Protein 2FZF (pdb70)

Organism: Pyrococcus furiosus (strain ATCC 43587 / DSM 3638 / JCM 8422 / Vc1) (NCBI:txid186497)

Radius of gyration: 20.79 Å; Cα contacts (8 Å, |Δi|>4): 392; chains: 2; bounding box: 42×54×59 Å

InterPro domains:
  IPR003251 Rubrerythrin, diiron-binding domain [PF02915] (22-157)
  IPR009078 Ferritin-like superfamily [SSF47240] (12-165)
  IPR012347 Ferritin-like [G3DSA:1.20.1260.10] (12-161)

CATH classification: 1.20.1260.10

Secondary structure (DSSP, 8-state):
-B-GGGGTTS-HHHHHHHHHHHHHHHHHHHHHHHHS---TTHHHHHHHHHHHTHHHHHHHHHHHHHHSTTPPP---S--BS--PPP--S---SHHHHHHHHHHHHHHHHHHHHHHHHHHHTS-SHHHHHHHHHHHHHHHHHHHHHHHHHHHHHHHS--/-B-GGGGGGS-HHHHHHHHHHHHHHHHHHHHHHHHS---TTHHHHHHHHHHHHHHHHHHHHHHHHHHSTT------S--BS-------S---SHHHHHHHHHHHHHHHHHHHHHHHHHHHT--SHHHHHHHHHHHHHHHHHHHHHHHHHHHHHTT---

Nearest PDB structures (foldseek):
  2fzf-assembly1_B  TM=1.006E+00  e=1.019E-22  Pyrococc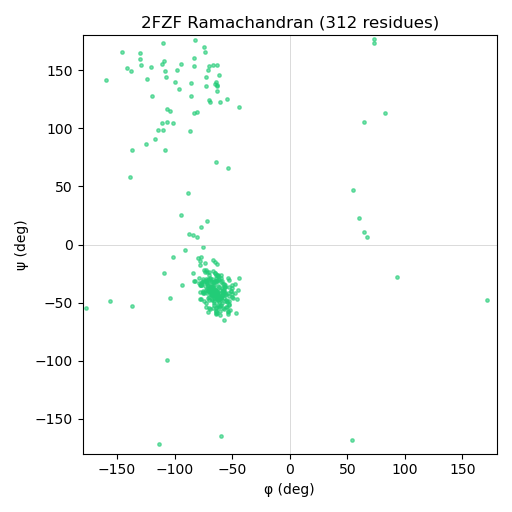us furiosus
  2gs4-assembly1_A  TM=7.441E-01  e=1.951E-02  Escherichia coli
  2oh3-assembly1_A-2  TM=6.074E-01  e=8.659E-03  Paramagnetospirillum magnetotacticum MS-1
  1z4a-assembly1_A  TM=7.121E-01  e=7.682E-02  Thermotoga maritima MSB8
  6txm-assembly1_E  TM=7.057E-01  e=2.231E-01  Thermotoga maritima MSB8

B-factor: mean 53.72, std 14.75, range [19.4, 106.27]

Structure (mmCIF, N/CA/C/O backbone):
data_2FZF
#
_entry.id   2FZF
#
_cell.length_a   65.865
_cell.length_b   71.768
_cell.length_c   82.196
_cell.angle_alpha   90.00
_cell.angle_beta   90.00
_cell.angle_gamma   90.00
#
_symmetry.space_group_name_H-M   'P 21 21 21'
#
loop_
_entity.id
_entity.type
_entity.pdbx_description
1 polymer 'hypothetical protein'
2 water water
#
loop_
_atom_site.group_PDB
_atom_site.id
_atom_site.type_symbol
_atom_site.label_atom_id
_atom_site.label_alt_id
_atom_site.label_comp_id
_atom_site.label_asym_id
_atom_site.label_entity_id
_atom_site.label_seq_id
_atom_site.pdbx_PDB_ins_code
_atom_site.Cartn_x
_atom_site.Cartn_y
_atom_site.Cartn_z
_atom_site.occupancy
_atom_site.B_iso_or_equiv
_atom_site.auth_seq_id
_atom_site.auth_comp_id
_atom_site.auth_asym_id
_atom_site.auth_atom_id
_atom_site.pdbx_PDB_model_num
ATOM 1 N N . GLY A 1 10 ? 22.260 62.024 -5.389 1.00 51.28 10 GLY A N 1
ATOM 2 C CA . GLY A 1 10 ? 22.232 62.713 -4.073 1.00 53.42 10 GLY A CA 1
ATOM 3 C C . GLY A 1 10 ? 23.621 63.096 -3.605 1.00 54.49 10 GLY A C 1
ATOM 4 O O . GLY A 1 10 ? 24.366 63.743 -4.333 1.00 56.65 10 GLY A O 1
ATOM 5 N N . LEU A 1 11 ? 23.979 62.701 -2.389 1.00 55.39 11 LEU A N 1
ATOM 6 C CA . LEU A 1 11 ? 25.299 63.018 -1.849 1.00 55.86 11 LEU A CA 1
ATOM 7 C C . LEU A 1 11 ? 26.274 61.841 -1.972 1.00 56.60 11 LEU A C 1
ATOM 8 O O . LEU A 1 11 ? 25.903 60.690 -1.783 1.00 56.18 11 LEU A O 1
ATOM 13 N N . PRO A 1 12 ? 27.538 62.118 -2.320 1.00 58.02 12 PRO A N 1
ATOM 14 C CA . PRO A 1 12 ? 28.541 61.060 -2.459 1.00 57.22 12 PRO A CA 1
ATOM 15 C C . PRO A 1 12 ? 28.777 60.312 -1.156 1.00 57.36 12 PRO A C 1
ATOM 16 O O . PRO A 1 12 ? 28.724 60.897 -0.077 1.00 58.17 12 PRO A O 1
ATOM 20 N N . ILE A 1 13 ? 29.049 59.017 -1.279 1.00 57.45 13 ILE A N 1
ATOM 21 C CA . ILE A 1 13 ? 29.305 58.128 -0.145 1.00 55.39 13 ILE A CA 1
ATOM 22 C C . ILE A 1 13 ? 30.313 58.770 0.816 1.00 55.21 13 ILE A C 1
ATOM 23 O O . ILE A 1 13 ? 30.244 58.603 2.042 1.00 53.02 13 ILE A O 1
ATOM 28 N N . GLU A 1 14 ? 31.246 59.515 0.229 1.00 57.23 14 GLU A N 1
ATOM 29 C CA . GLU A 1 14 ? 32.307 60.196 0.961 1.00 57.02 14 GLU A CA 1
ATOM 30 C C . GLU A 1 14 ? 31.760 61.075 2.072 1.00 56.42 14 GLU A C 1
ATOM 31 O O . GLU A 1 14 ? 32.298 61.104 3.179 1.00 56.69 14 GLU A O 1
ATOM 37 N N . LYS A 1 15 ? 30.682 61.791 1.787 1.00 56.27 15 LYS A N 1
ATOM 38 C CA . LYS A 1 15 ? 30.122 62.665 2.800 1.00 55.85 15 LYS A CA 1
ATOM 39 C C . LYS A 1 15 ? 29.105 61.992 3.704 1.00 54.61 15 LYS A C 1
ATOM 40 O O . LYS A 1 15 ? 28.055 62.555 3.995 1.00 53.64 15 LYS A O 1
ATOM 46 N N . MET A 1 16 ? 29.426 60.780 4.147 1.00 54.91 16 MET A N 1
ATOM 47 C CA . MET A 1 16 ? 28.552 60.052 5.051 1.00 53.72 16 MET A CA 1
ATOM 48 C C . MET A 1 16 ? 28.892 60.549 6.450 1.00 55.41 16 MET A C 1
ATOM 49 O O . MET A 1 16 ? 28.065 60.493 7.361 1.00 56.43 16 MET A O 1
ATOM 54 N N . ALA A 1 17 ? 30.110 61.055 6.619 1.00 55.72 17 ALA A N 1
ATOM 55 C CA . ALA A 1 17 ? 30.531 61.536 7.928 1.00 56.10 17 ALA A CA 1
ATOM 56 C C . ALA A 1 17 ? 29.763 62.767 8.394 1.00 56.26 17 ALA A C 1
ATOM 57 O O . ALA A 1 17 ? 29.828 63.132 9.568 1.00 58.71 17 ALA A O 1
ATOM 59 N N . ASP A 1 18 ? 29.030 63.401 7.486 1.00 55.20 18 ASP A N 1
ATOM 60 C CA . ASP A 1 18 ? 28.248 64.582 7.843 1.00 53.80 18 ASP A CA 1
ATOM 61 C C . ASP A 1 18 ? 26.994 64.233 8.625 1.00 53.79 18 ASP A C 1
ATOM 62 O O . ASP A 1 18 ? 26.251 65.132 9.024 1.00 54.62 18 ASP A O 1
ATOM 67 N N . PHE A 1 19 ? 26.755 62.935 8.835 1.00 53.48 19 PHE A N 1
ATOM 68 C CA . PHE A 1 19 ? 25.561 62.470 9.554 1.00 51.20 19 PHE A CA 1
ATOM 69 C C . PHE A 1 19 ? 25.864 61.476 10.662 1.00 51.41 19 PHE A C 1
ATOM 70 O O . PHE A 1 19 ? 26.918 60.844 10.677 1.00 49.49 19 PHE A O 1
ATOM 78 N N . SER A 1 20 ? 24.915 61.347 11.587 1.00 53.28 20 SER A N 1
ATOM 79 C CA . SER A 1 20 ? 25.029 60.438 12.724 1.00 55.03 20 SER A CA 1
ATOM 80 C C . SER A 1 20 ? 24.647 59.013 12.352 1.00 56.27 20 SER A C 1
ATOM 81 O O . SER A 1 20 ? 24.209 58.743 11.236 1.00 57.25 20 SER A O 1
ATOM 84 N N . LEU A 1 21 ? 24.801 58.096 13.296 1.00 57.27 21 LEU A N 1
ATOM 85 C CA . LEU A 1 21 ? 24.471 56.714 13.018 1.00 57.99 21 LEU A CA 1
ATOM 86 C C . LEU A 1 21 ? 22.967 56.555 12.830 1.00 58.77 21 LEU A C 1
ATOM 87 O O . LEU A 1 21 ? 22.520 55.816 11.946 1.00 58.77 21 LEU A O 1
ATOM 92 N N . GLU A 1 22 ? 22.189 57.269 13.640 1.00 57.99 22 GLU A N 1
ATOM 93 C CA . GLU A 1 22 ? 20.734 57.201 13.546 1.00 57.68 22 GLU A CA 1
ATOM 94 C C . GLU A 1 22 ? 20.230 57.870 12.265 1.00 55.98 22 GLU A C 1
ATOM 95 O O . GLU A 1 22 ? 19.299 57.383 11.619 1.00 57.49 22 GLU A O 1
ATOM 101 N N . GLU A 1 23 ? 20.857 58.981 11.896 1.00 53.27 23 GLU A N 1
ATOM 102 C CA . GLU A 1 23 ? 20.478 59.706 10.690 1.00 49.85 23 GLU A CA 1
ATOM 103 C C . GLU A 1 23 ? 20.746 58.823 9.492 1.00 48.16 23 GLU A C 1
ATOM 104 O O . GLU A 1 23 ? 19.936 58.732 8.564 1.00 48.43 23 GLU A O 1
ATOM 110 N N . LEU A 1 24 ? 21.901 58.175 9.521 1.00 45.59 24 LEU A N 1
ATOM 111 C CA . LEU A 1 24 ? 22.274 57.281 8.451 1.00 43.59 24 LEU A CA 1
ATOM 112 C C . LEU A 1 24 ? 21.271 56.131 8.424 1.00 42.64 24 LEU A C 1
ATOM 113 O O . LEU A 1 24 ? 20.662 55.863 7.390 1.00 43.06 24 LEU A O 1
ATOM 118 N N . LEU A 1 25 ? 21.070 55.462 9.554 1.00 41.08 25 LEU A N 1
ATOM 119 C CA . LEU A 1 25 ? 20.106 54.373 9.561 1.00 40.45 25 LEU A CA 1
ATOM 120 C C . LEU A 1 25 ? 18.762 54.846 9.011 1.00 40.97 25 LEU A C 1
ATOM 121 O O . LEU A 1 25 ? 18.082 54.092 8.321 1.00 44.02 25 LEU A O 1
ATOM 126 N N . GLY A 1 26 ? 18.378 56.087 9.295 1.00 39.09 26 GLY A N 1
ATOM 127 C CA . GLY A 1 26 ? 17.122 56.580 8.761 1.00 39.23 26 GLY A CA 1
ATOM 128 C C . GLY A 1 26 ? 17.185 56.637 7.235 1.00 39.78 26 GLY A C 1
ATOM 129 O O . GLY A 1 26 ? 16.224 56.315 6.536 1.00 38.60 26 GLY A O 1
ATOM 130 N N . MET A 1 27 ? 18.337 57.065 6.727 1.00 41.13 27 MET A N 1
ATOM 131 C CA . MET A 1 27 ? 18.586 57.160 5.296 1.00 39.24 27 MET A CA 1
ATOM 132 C C . MET A 1 27 ? 18.440 55.783 4.673 1.00 36.21 27 MET A C 1
ATOM 133 O O . MET A 1 27 ? 17.772 55.627 3.648 1.00 34.41 27 MET A O 1
ATOM 138 N N . ALA A 1 28 ? 19.076 54.797 5.308 1.00 34.33 28 ALA A N 1
ATOM 139 C CA . ALA A 1 28 ? 19.045 53.398 4.862 1.00 34.49 28 ALA A CA 1
ATOM 140 C C . ALA A 1 28 ? 17.610 52.917 4.717 1.00 33.86 28 ALA A C 1
ATOM 141 O O . ALA A 1 28 ? 17.216 52.422 3.668 1.00 32.56 28 ALA A O 1
ATOM 143 N N . ILE A 1 29 ? 16.838 53.076 5.786 1.00 34.16 29 ILE A N 1
ATOM 144 C CA . ILE A 1 29 ? 15.444 52.685 5.778 1.00 35.15 29 ILE A CA 1
ATOM 145 C C . ILE A 1 29 ? 14.738 53.371 4.610 1.00 37.09 29 ILE A C 1
ATOM 146 O O . ILE A 1 29 ? 14.029 52.727 3.833 1.00 39.57 29 ILE A O 1
ATOM 151 N N . LYS A 1 30 ? 14.948 54.678 4.489 1.00 35.84 30 LYS A N 1
ATOM 152 C CA . LYS A 1 30 ? 14.329 55.463 3.440 1.00 36.11 30 LYS A CA 1
ATOM 153 C C . LYS A 1 30 ? 14.694 54.914 2.082 1.00 37.01 30 LYS A C 1
ATOM 154 O O . LYS A 1 30 ? 13.849 54.807 1.196 1.00 36.58 30 LYS A O 1
ATOM 160 N N . ALA A 1 31 ? 15.962 54.562 1.907 1.00 39.33 31 ALA A N 1
ATOM 161 C CA . ALA A 1 31 ? 16.421 54.041 0.614 1.00 38.61 31 ALA A CA 1
ATOM 162 C C . ALA A 1 31 ? 15.756 52.716 0.289 1.00 38.33 31 ALA A C 1
ATOM 163 O O . ALA A 1 31 ? 15.316 52.484 -0.841 1.00 40.02 31 ALA A O 1
ATOM 165 N N . GLU A 1 32 ? 15.686 51.851 1.289 1.00 36.33 32 GLU A N 1
ATOM 166 C CA . GLU A 1 32 ? 15.088 50.554 1.100 1.00 35.23 32 GLU A CA 1
ATOM 167 C C . GLU A 1 32 ? 13.589 50.654 0.843 1.00 32.47 32 GLU A C 1
ATOM 168 O O . GLU A 1 32 ? 13.003 49.821 0.158 1.00 32.00 32 GLU A O 1
ATOM 174 N N . ILE A 1 33 ? 12.960 51.680 1.385 1.00 29.11 33 ILE A N 1
ATOM 175 C CA . ILE A 1 33 ? 11.541 51.824 1.182 1.00 27.27 33 ILE A CA 1
ATOM 176 C C . ILE A 1 33 ? 11.247 52.202 -0.258 1.00 29.58 33 ILE A C 1
ATOM 177 O O . ILE A 1 33 ? 10.386 51.608 -0.914 1.00 29.50 33 ILE A O 1
ATOM 182 N N . GLY A 1 34 ? 11.986 53.186 -0.747 1.00 30.75 34 GLY A N 1
ATOM 183 C CA . GLY A 1 34 ? 11.796 53.656 -2.104 1.00 33.15 34 GLY A CA 1
ATOM 184 C C . GLY A 1 34 ? 12.235 52.648 -3.138 1.00 34.16 34 GLY A C 1
ATOM 185 O O . GLY A 1 34 ? 11.709 52.623 -4.252 1.00 35.26 34 GLY A O 1
ATOM 186 N N . ALA A 1 35 ? 13.208 51.825 -2.765 1.00 34.98 35 ALA A N 1
ATOM 187 C CA . ALA A 1 35 ? 13.727 50.785 -3.640 1.00 35.48 35 ALA A CA 1
ATOM 188 C C . ALA A 1 35 ? 12.619 49.779 -3.909 1.00 36.77 35 ALA A C 1
ATOM 189 O O . ALA A 1 35 ? 12.231 49.554 -5.053 1.00 38.92 35 ALA A O 1
ATOM 191 N N . ARG A 1 36 ? 12.109 49.190 -2.834 1.00 39.05 36 ARG A N 1
ATOM 192 C CA . ARG A 1 36 ? 11.047 48.204 -2.904 1.00 40.84 36 ARG A CA 1
ATOM 193 C C . ARG A 1 36 ? 9.933 48.635 -3.818 1.00 40.83 36 ARG A C 1
ATOM 194 O O . ARG A 1 36 ? 9.457 47.860 -4.642 1.00 42.26 36 ARG A O 1
ATOM 202 N N . GLU A 1 37 ? 9.504 49.877 -3.670 1.00 42.42 37 GLU A N 1
ATOM 203 C CA . GLU A 1 37 ? 8.404 50.356 -4.482 1.00 45.27 37 GLU A CA 1
ATOM 204 C C . GLU A 1 37 ? 8.851 50.706 -5.887 1.00 45.26 37 GLU A C 1
ATOM 205 O O . GLU A 1 37 ? 8.029 50.851 -6.796 1.00 45.33 37 GLU A O 1
ATOM 211 N N . PHE A 1 38 ? 10.163 50.814 -6.063 1.00 44.29 38 PHE A N 1
ATOM 212 C CA . PHE A 1 38 ? 10.729 51.114 -7.367 1.00 42.94 38 PHE A CA 1
ATOM 213 C C . PHE A 1 38 ? 10.700 49.850 -8.210 1.00 43.83 38 PHE A C 1
ATOM 214 O O . PHE A 1 38 ? 10.285 49.867 -9.372 1.00 45.63 38 PHE A O 1
ATOM 222 N N . TYR A 1 39 ? 11.142 48.748 -7.625 1.00 43.43 39 TYR A N 1
ATOM 223 C CA . TYR A 1 39 ? 11.147 47.488 -8.346 1.00 44.83 39 TYR A CA 1
ATOM 224 C C . TYR A 1 39 ? 9.726 46.998 -8.591 1.00 45.52 39 TYR A C 1
ATOM 225 O O . TYR A 1 39 ? 9.419 46.439 -9.649 1.00 45.09 39 TYR A O 1
ATOM 234 N N . LYS A 1 40 ? 8.853 47.222 -7.616 1.00 47.43 40 LYS A N 1
ATOM 235 C CA . LYS A 1 40 ? 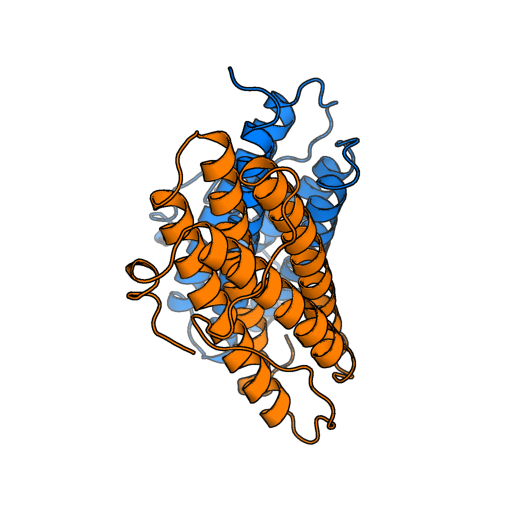7.462 46.804 -7.757 1.00 48.42 40 LYS A CA 1
ATOM 236 C C . LYS A 1 40 ? 6.832 47.398 -9.007 1.00 47.04 40 LYS A C 1
ATOM 237 O O . LYS A 1 40 ? 6.034 46.742 -9.664 1.00 47.25 40 LYS A O 1
ATOM 243 N N . SER A 1 41 ? 7.198 48.635 -9.331 1.00 45.88 41 SER A N 1
ATOM 244 C CA . SER A 1 41 ? 6.649 49.315 -10.498 1.00 45.60 41 SER A CA 1
ATOM 245 C C . SER A 1 41 ? 7.382 48.931 -11.755 1.00 46.24 41 SER A C 1
ATOM 246 O O . SER A 1 41 ? 6.815 48.934 -12.847 1.00 47.35 41 SER A O 1
ATOM 249 N N . LEU A 1 42 ? 8.663 48.640 -11.597 1.00 46.10 42 LEU A N 1
ATOM 250 C CA . LEU A 1 42 ? 9.488 48.254 -12.720 1.00 43.96 42 LEU A CA 1
ATOM 251 C C . LEU A 1 42 ? 8.928 46.943 -13.250 1.00 43.45 42 LEU A C 1
ATOM 252 O O . LEU A 1 42 ? 8.556 46.849 -14.412 1.00 40.59 42 LEU A O 1
ATOM 257 N N . ALA A 1 43 ? 8.853 45.932 -12.389 1.00 45.22 43 ALA A N 1
ATOM 258 C CA . ALA A 1 43 ? 8.348 44.636 -12.827 1.00 48.49 43 ALA A CA 1
ATOM 259 C C . ALA A 1 43 ? 6.971 44.808 -13.440 1.00 50.24 43 ALA A C 1
ATOM 260 O O . ALA A 1 43 ? 6.697 44.295 -14.520 1.00 48.95 43 ALA A O 1
ATOM 262 N N . GLU A 1 44 ? 6.123 45.542 -12.726 1.00 53.70 44 GLU A N 1
ATOM 263 C CA . GLU A 1 44 ? 4.756 45.829 -13.132 1.00 57.84 44 GLU A CA 1
ATOM 264 C C . GLU A 1 44 ? 4.685 46.223 -14.602 1.00 58.82 44 GLU A C 1
ATOM 265 O O . GLU A 1 44 ? 3.762 45.858 -15.333 1.00 59.20 44 GLU A O 1
ATOM 271 N N . LYS A 1 45 ? 5.677 46.984 -15.026 1.00 61.17 45 LYS A N 1
ATOM 272 C CA . LYS A 1 45 ? 5.743 47.464 -16.389 1.00 64.03 45 LYS A CA 1
ATOM 273 C C . LYS A 1 45 ? 6.958 46.835 -17.047 1.00 65.94 45 LYS A C 1
ATOM 274 O O . LYS A 1 45 ? 8.074 47.296 -16.844 1.00 67.95 45 LYS A O 1
ATOM 280 N N . ILE A 1 46 ? 6.764 45.769 -17.812 1.00 67.51 46 ILE A N 1
ATOM 281 C CA . ILE A 1 46 ? 7.902 45.132 -18.465 1.00 69.66 46 ILE A CA 1
ATOM 282 C C . ILE A 1 46 ? 7.476 44.343 -19.695 1.00 71.68 46 ILE A C 1
ATOM 283 O O . ILE A 1 46 ? 8.072 44.483 -20.767 1.00 73.91 46 ILE A O 1
ATOM 288 N N . LYS A 1 47 ? 6.446 43.519 -19.555 1.00 71.73 47 LYS A N 1
ATOM 289 C CA . LYS A 1 47 ? 5.967 42.734 -20.687 1.00 71.46 47 LYS A CA 1
ATOM 290 C C . LYS A 1 47 ? 7.061 41.813 -21.210 1.00 70.24 47 LYS A C 1
ATOM 291 O O . LYS A 1 47 ? 7.032 41.402 -22.367 1.00 71.35 47 LYS A O 1
ATOM 297 N N . ILE A 1 48 ? 8.028 41.497 -20.354 1.00 69.32 48 ILE A N 1
ATOM 298 C CA . ILE A 1 48 ? 9.121 40.618 -20.734 1.00 68.04 48 ILE A CA 1
ATOM 299 C C . ILE A 1 48 ? 9.199 39.459 -19.758 1.00 69.29 48 ILE A C 1
ATOM 300 O O . ILE A 1 48 ? 9.927 39.510 -18.769 1.00 68.42 48 ILE A O 1
ATOM 305 N N . GLU A 1 49 ? 8.422 38.420 -20.048 1.00 70.86 49 GLU A N 1
ATOM 306 C CA . GLU A 1 49 ? 8.362 37.219 -19.224 1.00 71.86 49 GLU A CA 1
ATOM 307 C C . GLU A 1 49 ? 9.748 36.620 -18.981 1.00 70.14 49 GLU A C 1
ATOM 308 O O . GLU A 1 49 ? 10.046 35.513 -19.437 1.00 72.65 49 GLU A O 1
ATOM 314 N N . ALA A 1 50 ? 10.590 37.351 -18.259 1.00 65.37 50 ALA A N 1
ATOM 315 C CA . ALA A 1 50 ? 11.937 36.886 -17.958 1.00 61.92 50 ALA A CA 1
ATOM 316 C C . ALA A 1 50 ? 12.615 37.900 -17.058 1.00 59.76 50 ALA A C 1
ATOM 317 O O . ALA A 1 50 ? 13.099 37.574 -15.975 1.00 59.34 50 ALA A O 1
ATOM 319 N N . LEU A 1 51 ? 12.638 39.139 -17.526 1.00 56.67 51 LEU A N 1
ATOM 320 C CA . LEU A 1 51 ? 13.241 40.217 -16.787 1.00 52.97 51 LEU A CA 1
ATOM 321 C C . LEU A 1 51 ? 12.317 40.609 -15.640 1.00 51.87 51 LEU A C 1
ATOM 322 O O . LEU A 1 51 ? 12.776 40.884 -14.531 1.00 50.76 51 LEU A O 1
ATOM 327 N N . LYS A 1 52 ? 11.013 40.620 -15.916 1.00 51.93 52 LYS A N 1
ATOM 328 C CA . LYS A 1 52 ? 9.997 40.939 -14.911 1.00 51.99 52 LYS A CA 1
ATOM 329 C C . LYS A 1 52 ? 10.141 39.917 -13.801 1.00 52.05 52 LYS A C 1
ATOM 330 O O . LYS A 1 52 ? 9.829 40.192 -12.643 1.00 51.27 52 LYS A O 1
ATOM 336 N N . GLU A 1 53 ? 10.607 38.727 -14.181 1.00 53.58 53 GLU A N 1
ATOM 337 C CA . GLU A 1 53 ? 10.828 37.614 -13.254 1.00 55.01 53 GLU A CA 1
ATOM 338 C C . GLU A 1 53 ? 12.004 37.987 -12.350 1.00 54.00 53 GLU A C 1
ATOM 339 O O . GLU A 1 53 ? 11.883 37.969 -11.123 1.00 53.88 53 GLU A O 1
ATOM 345 N N . LYS A 1 54 ? 13.141 38.313 -12.971 1.00 51.83 54 LYS A N 1
ATOM 346 C CA . LYS A 1 54 ? 14.338 38.716 -12.243 1.00 48.68 54 LYS A CA 1
ATOM 347 C C . LYS A 1 54 ? 13.993 39.932 -11.406 1.00 45.49 54 LYS A C 1
ATOM 348 O O . LYS A 1 54 ? 14.255 39.961 -10.212 1.00 45.69 54 LYS A O 1
ATOM 354 N N . ILE A 1 55 ? 13.385 40.941 -12.012 1.00 41.89 55 ILE A N 1
ATOM 355 C CA . ILE A 1 55 ? 13.068 42.119 -11.227 1.00 40.24 55 ILE A CA 1
ATOM 356 C C . ILE A 1 55 ? 12.110 41.851 -10.082 1.00 41.82 55 ILE A C 1
ATOM 357 O O . ILE A 1 55 ? 12.126 42.568 -9.091 1.00 41.43 55 ILE A O 1
ATOM 362 N N . ASN A 1 56 ? 11.285 40.817 -10.213 1.00 45.68 56 ASN A N 1
ATOM 363 C CA . ASN A 1 56 ? 10.338 40.466 -9.163 1.00 49.78 56 ASN A CA 1
ATOM 364 C C . ASN A 1 56 ? 11.004 39.716 -8.000 1.00 52.22 56 ASN A C 1
ATOM 365 O O . ASN A 1 56 ? 10.695 39.969 -6.834 1.00 50.31 56 ASN A O 1
ATOM 370 N N . TRP A 1 57 ? 11.918 38.800 -8.310 1.00 56.62 57 TRP A N 1
ATOM 371 C CA . TRP A 1 57 ? 12.607 38.049 -7.266 1.00 61.67 57 TRP A CA 1
ATOM 372 C C . TRP A 1 57 ? 13.480 39.001 -6.470 1.00 62.16 57 TRP A C 1
ATOM 373 O O . TRP A 1 57 ? 13.645 38.868 -5.257 1.00 63.47 57 TRP A O 1
ATOM 384 N N . LEU A 1 58 ? 14.042 39.968 -7.178 1.00 62.07 58 LEU A N 1
ATOM 385 C CA . LEU A 1 58 ? 14.910 40.959 -6.581 1.00 62.03 58 LEU A CA 1
ATOM 386 C C . LEU A 1 58 ? 14.102 41.864 -5.651 1.00 62.67 58 LEU A C 1
ATOM 387 O O . LEU A 1 58 ? 14.584 42.267 -4.595 1.00 63.67 58 LEU A O 1
ATOM 392 N N . ALA A 1 59 ? 12.870 42.175 -6.035 1.00 63.96 59 ALA A N 1
ATOM 393 C CA . ALA A 1 59 ? 12.013 43.030 -5.211 1.00 65.80 59 ALA A CA 1
ATOM 394 C C . ALA A 1 59 ? 11.648 42.351 -3.890 1.00 66.59 59 ALA A C 1
ATOM 395 O O . ALA A 1 59 ? 11.609 42.993 -2.836 1.00 64.24 59 ALA A O 1
ATOM 397 N N . GLU A 1 60 ? 11.378 41.049 -3.969 1.00 68.05 60 GLU A N 1
ATOM 398 C CA . GLU A 1 60 ? 11.007 40.244 -2.810 1.00 69.58 60 GLU A CA 1
ATOM 399 C C . GLU A 1 60 ? 12.166 40.149 -1.842 1.00 69.43 60 GLU A C 1
ATOM 400 O O . GLU A 1 60 ? 12.022 40.393 -0.642 1.00 68.15 60 GLU A O 1
ATOM 406 N N . GLU A 1 61 ? 13.321 39.786 -2.384 1.00 70.62 61 GLU A N 1
ATOM 407 C CA . GLU A 1 61 ? 14.539 39.663 -1.599 1.00 70.96 61 GLU A CA 1
ATOM 408 C C . GLU A 1 61 ? 14.770 40.897 -0.728 1.00 69.08 61 GLU A C 1
ATOM 409 O O . GLU A 1 61 ? 15.073 40.772 0.454 1.00 71.03 61 GLU A O 1
ATOM 415 N N . GLU A 1 62 ? 14.618 42.083 -1.306 1.00 65.75 62 GLU A N 1
ATOM 416 C CA . GLU A 1 62 ? 14.842 43.310 -0.563 1.00 62.85 62 GLU A CA 1
ATOM 417 C C . GLU A 1 62 ? 13.668 43.793 0.263 1.00 60.87 62 GLU A C 1
ATOM 418 O O . GLU A 1 62 ? 13.714 44.902 0.796 1.00 61.05 62 GLU A O 1
ATOM 424 N N . LYS A 1 63 ? 12.613 42.990 0.370 1.00 58.76 63 LYS A N 1
ATOM 425 C CA . LYS A 1 63 ? 11.442 43.404 1.155 1.00 56.39 63 LYS A CA 1
ATOM 426 C C . LYS A 1 63 ? 11.745 43.333 2.640 1.00 54.52 63 LYS A C 1
ATOM 427 O O . LYS A 1 63 ? 11.281 44.163 3.422 1.00 54.41 63 LYS A O 1
ATOM 433 N N . LYS A 1 64 ? 12.537 42.337 3.019 1.00 52.08 64 LYS A N 1
ATOM 434 C CA . LYS A 1 64 ? 12.899 42.144 4.407 1.00 49.71 64 LYS A CA 1
ATOM 435 C C . LYS A 1 64 ? 13.963 43.117 4.902 1.00 47.12 64 LYS A C 1
ATOM 436 O O . LYS A 1 64 ? 14.214 43.186 6.102 1.00 48.60 64 LYS A O 1
ATOM 442 N N . HIS A 1 65 ? 14.590 43.862 3.995 1.00 43.56 65 HIS A N 1
ATOM 443 C CA . HIS A 1 65 ? 15.638 44.810 4.383 1.00 42.75 65 HIS A CA 1
ATOM 444 C C . HIS A 1 65 ? 15.114 45.908 5.311 1.00 42.48 65 HIS A C 1
ATOM 445 O O . HIS A 1 65 ? 15.755 46.269 6.299 1.00 41.35 65 HIS A O 1
ATOM 452 N N . GLU A 1 66 ? 13.948 46.447 4.981 1.00 41.99 66 GLU A N 1
ATOM 453 C CA . GLU A 1 66 ? 13.366 47.512 5.772 1.00 42.53 66 GLU A CA 1
ATOM 454 C C . GLU A 1 66 ? 13.110 47.069 7.192 1.00 44.31 66 GLU A C 1
ATOM 455 O O . GLU A 1 66 ? 13.603 47.674 8.140 1.00 45.22 66 GLU A O 1
ATOM 461 N N . ALA A 1 67 ? 12.324 46.008 7.337 1.00 45.76 67 ALA A N 1
ATOM 462 C CA . ALA A 1 67 ? 11.999 45.484 8.655 1.00 45.32 67 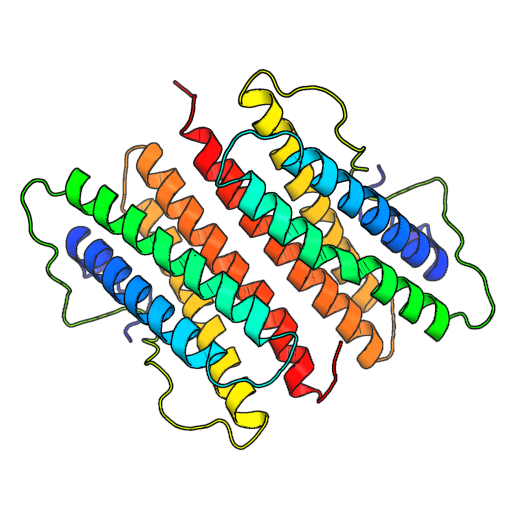ALA A CA 1
ATOM 463 C C . ALA A 1 67 ? 13.275 45.130 9.418 1.00 45.41 67 ALA A C 1
ATOM 464 O O . ALA A 1 67 ? 13.320 45.275 10.636 1.00 47.08 67 ALA A O 1
ATOM 466 N N . LEU A 1 68 ? 14.309 44.673 8.710 1.00 44.40 68 LEU A N 1
ATOM 467 C CA . LEU A 1 68 ? 15.567 44.322 9.366 1.00 43.32 68 LEU A CA 1
ATOM 468 C C . LEU A 1 68 ? 16.262 45.551 9.940 1.00 41.65 68 LEU A C 1
ATOM 469 O O . LEU A 1 68 ? 16.803 45.519 11.048 1.00 42.33 68 LEU A O 1
ATOM 474 N N . LEU A 1 69 ? 16.245 46.638 9.183 1.00 39.28 69 LEU A N 1
ATOM 475 C CA . LEU A 1 69 ? 16.881 47.868 9.617 1.00 36.98 69 LEU A CA 1
ATOM 476 C C . LEU A 1 69 ? 16.112 48.509 10.755 1.00 37.02 69 LEU A C 1
ATOM 477 O O . LEU A 1 69 ? 16.711 49.020 11.694 1.00 37.98 69 LEU A O 1
ATOM 482 N N . ARG A 1 70 ? 14.783 48.475 10.663 1.00 37.08 70 ARG A N 1
ATOM 483 C CA . ARG A 1 70 ? 13.920 49.081 11.673 1.00 36.02 70 ARG A CA 1
ATOM 484 C C . ARG A 1 70 ? 14.147 48.383 13.002 1.00 37.14 70 ARG A C 1
ATOM 485 O O . ARG A 1 70 ? 14.016 48.986 14.072 1.00 37.86 70 ARG A O 1
ATOM 493 N N . LYS A 1 71 ? 14.499 47.106 12.925 1.00 36.51 71 LYS A N 1
ATOM 494 C CA . LYS A 1 71 ? 14.756 46.336 14.120 1.00 37.06 71 LYS A CA 1
ATOM 495 C C . LYS A 1 71 ? 16.051 46.800 14.746 1.00 38.81 71 LYS A C 1
ATOM 496 O O . LYS A 1 71 ? 16.122 47.014 15.959 1.00 40.15 71 LYS A O 1
ATOM 502 N N . LEU A 1 72 ? 17.080 46.954 13.920 1.00 39.95 72 LEU A N 1
ATOM 503 C CA . LEU A 1 72 ? 18.372 47.397 14.419 1.00 40.39 72 LEU A CA 1
ATOM 504 C C . LEU A 1 72 ? 18.206 48.787 15.045 1.00 40.70 72 LEU A C 1
ATOM 505 O O . LEU A 1 72 ? 18.583 48.995 16.192 1.00 41.85 72 LEU A O 1
ATOM 510 N N . TYR A 1 73 ? 17.624 49.722 14.300 1.00 40.13 73 TYR A N 1
ATOM 511 C CA . TYR A 1 73 ? 17.431 51.070 14.804 1.00 41.44 73 TYR A CA 1
ATOM 512 C C . TYR A 1 73 ? 16.724 51.048 16.153 1.00 41.02 73 TYR A C 1
ATOM 513 O O . TYR A 1 73 ? 16.930 51.913 16.996 1.00 42.35 73 TYR A O 1
ATOM 522 N N . SER A 1 74 ? 15.891 50.039 16.350 1.00 41.68 74 SER A N 1
ATOM 523 C CA . SER A 1 74 ? 15.138 49.869 17.589 1.00 40.27 74 SER A CA 1
ATOM 524 C C . SER A 1 74 ? 16.082 49.275 18.640 1.00 40.13 74 SER A C 1
ATOM 525 O O . SER A 1 74 ? 15.973 49.575 19.826 1.00 38.30 74 SER A O 1
ATOM 528 N N . GLN A 1 75 ? 17.017 48.443 18.187 1.00 41.61 75 GLN A N 1
ATOM 529 C CA . GLN A 1 75 ? 17.994 47.814 19.073 1.00 44.44 75 GLN A CA 1
ATOM 530 C C . GLN A 1 75 ? 19.064 48.785 19.580 1.00 44.84 75 GLN A C 1
ATOM 531 O O . GLN A 1 75 ? 19.555 48.627 20.695 1.00 45.82 75 GLN A O 1
ATOM 537 N N . MET A 1 76 ? 19.431 49.788 18.783 1.00 45.65 76 MET A N 1
ATOM 538 C CA . MET A 1 76 ? 20.457 50.739 19.223 1.00 46.06 76 MET A CA 1
ATOM 539 C C . MET A 1 76 ? 19.820 52.053 19.704 1.00 46.48 76 MET A C 1
ATOM 540 O O . MET A 1 76 ? 20.490 52.884 20.320 1.00 47.80 76 MET A O 1
ATOM 545 N N . PHE A 1 77 ? 18.523 52.230 19.447 1.00 44.53 77 PHE A N 1
ATOM 546 C CA . PHE A 1 77 ? 17.824 53.448 19.868 1.00 43.41 77 PHE A CA 1
ATOM 547 C C . PHE A 1 77 ? 16.433 53.135 20.415 1.00 43.81 77 PHE A C 1
ATOM 548 O O . PHE A 1 77 ? 15.431 53.669 19.937 1.00 42.42 77 PHE A O 1
ATOM 556 N N . PRO A 1 78 ? 16.363 52.295 21.464 1.00 45.32 78 PRO A N 1
ATOM 557 C CA . PRO A 1 78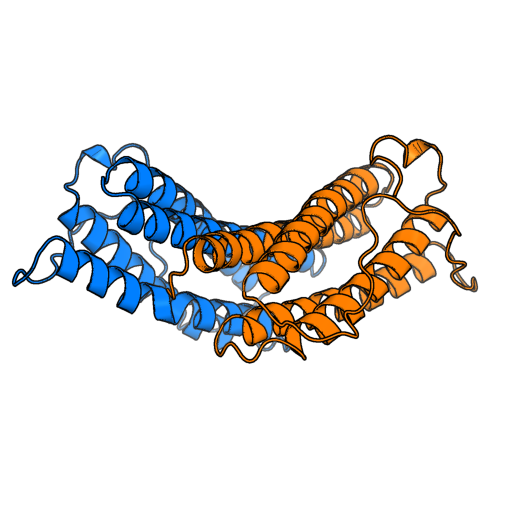 ? 15.077 51.917 22.063 1.00 46.29 78 PRO A CA 1
ATOM 558 C C . PRO A 1 78 ? 14.203 53.071 22.507 1.00 46.81 78 PRO A C 1
ATOM 559 O O . PRO A 1 78 ? 14.640 53.932 23.259 1.00 47.21 78 PRO A O 1
ATOM 563 N N . GLY A 1 79 ? 12.968 53.085 22.014 1.00 49.31 79 GLY A N 1
ATOM 564 C CA . GLY A 1 79 ? 12.030 54.130 22.378 1.00 50.41 79 GLY A CA 1
ATOM 565 C C . GLY A 1 79 ? 11.992 55.317 21.437 1.00 52.06 79 GLY A C 1
ATOM 566 O O . GLY A 1 79 ? 10.956 55.971 21.327 1.00 53.97 79 GLY A O 1
ATOM 567 N N . LYS A 1 80 ? 13.103 55.597 20.758 1.00 53.22 80 LYS A N 1
ATOM 568 C CA . LYS A 1 80 ? 13.183 56.734 19.837 1.00 54.53 80 LYS A CA 1
ATOM 569 C C . LYS A 1 80 ? 12.690 56.424 18.431 1.00 54.24 80 LYS A C 1
ATOM 570 O O . LYS A 1 80 ? 13.122 55.455 17.808 1.00 54.63 80 LYS A O 1
ATOM 576 N N . GLU A 1 81 ? 11.785 57.259 17.934 1.00 54.36 81 GLU A N 1
ATOM 577 C CA . GLU A 1 81 ? 11.229 57.071 16.601 1.00 53.88 81 GLU A CA 1
ATOM 578 C C . GLU A 1 81 ? 12.252 57.370 15.532 1.00 54.70 81 GLU A C 1
ATOM 579 O O . GLU A 1 81 ? 13.135 58.208 15.716 1.00 55.14 81 GLU A O 1
ATOM 585 N N . VAL A 1 82 ? 12.118 56.686 14.403 1.00 56.09 82 VAL A N 1
ATOM 586 C CA . VAL A 1 82 ? 13.039 56.875 13.295 1.00 56.91 82 VAL A CA 1
ATOM 587 C C . VAL A 1 82 ? 12.939 58.290 12.750 1.00 58.05 82 VAL A C 1
ATOM 588 O O . VAL A 1 82 ? 11.852 58.856 12.637 1.00 56.12 82 VAL A O 1
ATOM 592 N N . VAL A 1 83 ? 14.088 58.860 12.419 1.00 60.31 83 VAL A N 1
ATOM 593 C CA . VAL A 1 83 ? 14.135 60.202 11.859 1.00 62.94 83 VAL A CA 1
ATOM 594 C C . VAL A 1 83 ? 14.774 60.167 10.464 1.00 62.66 83 VAL A C 1
ATOM 595 O O . VAL A 1 83 ? 15.864 59.629 10.283 1.00 63.54 83 VAL A O 1
ATOM 599 N N . PHE A 1 84 ? 14.091 60.735 9.479 1.00 61.98 84 PHE A N 1
ATOM 600 C CA . PHE A 1 84 ? 14.622 60.752 8.125 1.00 61.53 84 PHE A CA 1
ATOM 601 C C . PHE A 1 84 ? 15.177 62.118 7.729 1.00 62.15 84 PHE A C 1
ATOM 602 O O . PHE A 1 84 ? 14.435 63.108 7.645 1.00 63.03 84 PHE A O 1
ATOM 610 N N . PRO A 1 85 ? 16.496 62.197 7.495 1.00 61.20 85 PRO A N 1
ATOM 611 C CA . PRO A 1 85 ? 17.100 63.469 7.098 1.00 61.42 85 PRO A CA 1
ATOM 612 C C . PRO A 1 85 ? 16.676 63.842 5.669 1.00 62.33 85 PRO A C 1
ATOM 613 O O . PRO A 1 85 ? 16.352 62.965 4.869 1.00 63.74 85 PRO A O 1
ATOM 617 N N . LYS A 1 86 ? 16.668 65.135 5.354 1.00 62.28 86 LYS A N 1
ATOM 618 C CA . LYS A 1 86 ? 16.282 65.583 4.019 1.00 61.93 86 LYS A CA 1
ATOM 619 C C . LYS A 1 86 ? 17.291 65.098 2.984 1.00 60.78 86 LYS A C 1
ATOM 620 O O . LYS A 1 86 ? 16.925 64.685 1.888 1.00 61.28 86 LYS A O 1
ATOM 626 N N . GLU A 1 87 ? 18.567 65.146 3.338 1.00 59.76 87 GLU A N 1
ATOM 627 C CA . GLU A 1 87 ? 19.598 64.727 2.413 1.00 59.64 87 GLU A CA 1
ATOM 628 C C . GLU A 1 87 ? 19.624 63.204 2.265 1.00 58.72 87 GLU A C 1
ATOM 629 O O . GLU A 1 87 ? 19.019 62.465 3.052 1.00 58.77 87 GLU A O 1
ATOM 635 N N . HIS A 1 88 ? 20.310 62.735 1.232 1.00 57.21 88 HIS A N 1
ATOM 636 C CA . HIS A 1 88 ? 20.409 61.308 0.999 1.00 54.91 88 HIS A CA 1
ATOM 637 C C . HIS A 1 88 ? 21.603 60.967 0.114 1.00 54.50 88 HIS A C 1
ATOM 638 O O . HIS A 1 88 ? 21.926 61.691 -0.832 1.00 54.88 88 HIS A O 1
ATOM 645 N N . ILE A 1 89 ? 22.264 59.864 0.443 1.00 53.09 89 ILE A N 1
ATOM 646 C CA . ILE A 1 89 ? 23.423 59.409 -0.311 1.00 51.98 89 ILE A CA 1
ATOM 647 C C . ILE A 1 89 ? 22.998 58.555 -1.495 1.00 52.68 89 ILE A C 1
ATOM 648 O O . ILE A 1 89 ? 22.084 57.736 -1.387 1.00 53.97 89 ILE A O 1
ATOM 653 N N . GLY A 1 90 ? 23.662 58.755 -2.626 1.00 53.24 90 GLY A N 1
ATOM 654 C CA . GLY A 1 90 ? 23.367 57.968 -3.809 1.00 54.48 90 GLY A CA 1
ATOM 655 C C . GLY A 1 90 ? 22.065 58.309 -4.495 1.00 55.32 90 GLY A C 1
ATOM 656 O O . GLY A 1 90 ? 21.284 59.096 -3.984 1.00 54.91 90 GLY A O 1
ATOM 657 N N . PRO A 1 91 ? 21.797 57.709 -5.665 1.00 57.56 91 PRO A N 1
ATOM 658 C CA . PRO A 1 91 ? 20.554 57.998 -6.388 1.00 57.67 91 PRO A CA 1
ATOM 659 C C . PRO A 1 91 ? 19.276 57.566 -5.676 1.00 57.28 91 PRO A C 1
ATOM 660 O O . PRO A 1 91 ? 19.201 56.491 -5.085 1.00 56.99 91 PRO A O 1
ATOM 664 N N . GLU A 1 92 ? 18.271 58.425 -5.734 1.00 57.90 92 GLU A N 1
ATOM 665 C CA . GLU A 1 92 ? 17.003 58.128 -5.100 1.00 59.27 92 GLU A CA 1
ATOM 666 C C . GLU A 1 92 ? 16.006 57.668 -6.157 1.00 59.67 92 GLU A C 1
ATOM 667 O O . GLU A 1 92 ? 15.482 58.467 -6.941 1.00 58.76 92 GLU A O 1
ATOM 673 N N . LEU A 1 93 ? 15.766 56.360 -6.171 1.00 60.01 93 LEU A N 1
ATOM 674 C CA . LEU A 1 93 ? 14.856 55.729 -7.119 1.00 59.77 93 LEU A CA 1
ATOM 675 C C . LEU A 1 93 ? 13.394 56.090 -6.868 1.00 60.15 93 LEU A C 1
ATOM 676 O O . LEU A 1 93 ? 12.864 55.874 -5.775 1.00 60.08 93 LEU A O 1
ATOM 681 N N . GLN A 1 94 ? 12.745 56.647 -7.885 1.00 59.77 94 GLN A N 1
ATOM 682 C CA . GLN A 1 94 ? 11.337 57.013 -7.775 1.00 60.75 94 GLN A CA 1
ATOM 683 C C . GLN A 1 94 ? 10.520 55.888 -8.403 1.00 59.65 94 GLN A C 1
ATOM 684 O O . GLN A 1 94 ? 11.005 55.197 -9.300 1.00 60.38 94 GLN A O 1
ATOM 690 N N . PRO A 1 95 ? 9.280 55.667 -7.923 1.00 58.48 95 PRO A N 1
ATOM 691 C CA . PRO A 1 95 ? 8.441 54.599 -8.485 1.00 57.76 95 PRO A CA 1
ATOM 692 C C . PRO A 1 95 ? 8.100 54.849 -9.959 1.00 57.55 95 PRO A C 1
ATOM 693 O O . PRO A 1 95 ? 7.785 55.973 -10.352 1.00 55.86 95 PRO A O 1
ATOM 697 N N . VAL A 1 96 ? 8.184 53.801 -10.776 1.00 58.43 96 VAL A N 1
ATOM 698 C CA . VAL A 1 96 ? 7.902 53.930 -12.205 1.00 58.69 96 VAL A CA 1
ATOM 699 C C . VAL A 1 96 ? 6.409 53.854 -12.470 1.00 60.16 96 VAL A C 1
ATOM 700 O O . VAL A 1 96 ? 5.789 52.808 -12.277 1.00 59.80 96 VAL A O 1
ATOM 704 N N . ALA A 1 97 ? 5.835 54.966 -12.917 1.00 61.58 97 ALA A N 1
ATOM 705 C CA . ALA A 1 97 ? 4.405 55.018 -13.195 1.00 64.06 97 ALA A CA 1
ATOM 706 C C . ALA A 1 97 ? 4.071 55.093 -14.691 1.00 65.32 97 ALA A C 1
ATOM 707 O O . ALA A 1 97 ? 2.986 54.683 -15.103 1.00 65.12 97 ALA A O 1
ATOM 709 N N . ARG A 1 98 ? 5.007 55.603 -15.494 1.00 67.20 98 ARG A N 1
ATOM 710 C CA . ARG A 1 98 ? 4.826 55.731 -16.944 1.00 68.30 98 ARG A CA 1
ATOM 711 C C . ARG A 1 98 ? 4.923 54.399 -17.691 1.00 68.86 98 ARG A C 1
ATOM 712 O O . ARG A 1 98 ? 5.315 53.379 -17.126 1.00 69.40 98 ARG A O 1
ATOM 720 N N . GLU A 1 99 ? 4.570 54.408 -18.971 1.00 68.93 99 GLU A N 1
ATOM 721 C CA . GLU A 1 99 ? 4.635 53.192 -19.765 1.00 68.39 99 GLU A CA 1
ATOM 722 C C . GLU A 1 99 ? 5.948 53.148 -20.546 1.00 67.60 99 GLU A C 1
ATOM 723 O O . GLU A 1 99 ? 6.365 54.139 -21.148 1.00 66.97 99 GLU A O 1
ATOM 729 N N . LEU A 1 100 ? 6.604 51.994 -20.505 1.00 66.99 100 LEU A N 1
ATOM 730 C CA . LEU A 1 100 ? 7.870 51.789 -21.196 1.00 66.52 100 LEU A CA 1
ATOM 731 C C . LEU A 1 100 ? 7.575 51.514 -22.661 1.00 65.73 100 LEU A C 1
ATOM 732 O O . LEU A 1 100 ? 6.990 50.489 -23.001 1.00 67.07 100 LEU A O 1
ATOM 737 N N . GLU A 1 101 ? 7.998 52.438 -23.518 1.00 63.33 101 GLU A N 1
ATOM 738 C CA . GLU A 1 101 ? 7.751 52.351 -24.949 1.00 60.59 101 GLU A CA 1
ATOM 739 C C . GLU A 1 101 ? 8.864 51.687 -25.745 1.00 58.00 101 GLU A C 1
ATOM 740 O O . GLU A 1 101 ? 8.620 50.992 -26.734 1.00 57.20 101 GLU A O 1
ATOM 746 N N . LYS A 1 102 ? 10.093 51.912 -25.319 1.00 55.16 102 LYS A N 1
ATOM 747 C CA . LYS A 1 102 ? 11.228 51.351 -26.019 1.00 52.24 102 LYS A CA 1
ATOM 748 C C . LYS A 1 102 ? 12.160 50.647 -25.065 1.00 51.37 102 LYS A C 1
ATOM 749 O O . LYS A 1 102 ? 12.077 50.827 -23.853 1.00 52.37 102 LYS A O 1
ATOM 755 N N . VAL A 1 103 ? 13.047 49.837 -25.629 1.00 50.18 103 VAL A N 1
ATOM 756 C CA . VAL A 1 103 ? 14.025 49.101 -24.846 1.00 48.38 103 VAL A CA 1
ATOM 757 C C . VAL A 1 103 ? 14.979 50.066 -24.138 1.00 46.57 103 VAL A C 1
ATOM 758 O O . VAL A 1 103 ? 15.482 49.759 -23.061 1.00 45.33 103 VAL A O 1
ATOM 762 N N . GLN A 1 104 ? 15.238 51.225 -24.740 1.00 44.41 104 GLN A N 1
ATOM 763 C CA . GLN A 1 104 ? 16.153 52.188 -24.126 1.00 43.71 104 GLN A CA 1
ATOM 764 C C . GLN A 1 104 ? 15.666 52.582 -22.721 1.00 44.54 104 GLN A C 1
ATOM 765 O O . GLN A 1 104 ? 16.465 52.695 -21.784 1.00 42.82 104 GLN A O 1
ATOM 771 N N . ASP A 1 105 ? 14.352 52.769 -22.592 1.00 43.87 105 ASP A N 1
ATOM 772 C CA . ASP A 1 105 ? 13.713 53.121 -21.331 1.00 43.09 105 ASP A CA 1
ATOM 773 C C . ASP A 1 105 ? 13.952 52.033 -20.287 1.00 41.95 105 ASP A C 1
ATOM 774 O O . ASP A 1 105 ? 14.163 52.333 -19.112 1.00 41.98 105 ASP A O 1
ATOM 779 N N . ILE A 1 106 ? 13.904 50.772 -20.713 1.00 40.30 106 ILE A N 1
ATOM 780 C CA . ILE A 1 106 ? 14.151 49.660 -19.799 1.00 40.47 106 ILE A CA 1
ATOM 781 C C . ILE A 1 106 ? 15.641 49.714 -19.458 1.00 41.15 106 ILE A C 1
ATOM 782 O O . ILE A 1 106 ? 16.033 49.441 -18.327 1.00 42.75 106 ILE A O 1
ATOM 787 N N . ILE A 1 107 ? 16.469 50.058 -20.443 1.00 40.76 107 ILE A N 1
ATOM 788 C CA . ILE A 1 107 ? 17.914 50.145 -20.241 1.00 40.24 107 ILE A CA 1
ATOM 789 C C . ILE A 1 107 ? 18.276 51.162 -19.166 1.00 39.61 107 ILE A C 1
ATOM 790 O O . ILE A 1 107 ? 19.023 50.862 -18.239 1.00 40.62 107 ILE A O 1
ATOM 795 N N . ASP A 1 108 ? 17.746 52.369 -19.310 1.00 37.96 108 ASP A N 1
ATOM 796 C CA . ASP A 1 108 ? 17.994 53.450 -18.374 1.00 36.10 108 ASP A CA 1
ATOM 797 C C . ASP A 1 108 ? 17.663 53.022 -16.948 1.00 35.60 108 ASP A C 1
ATOM 798 O O . ASP A 1 108 ? 18.523 53.060 -16.073 1.00 37.00 108 ASP A O 1
ATOM 803 N N . LEU A 1 109 ? 16.416 52.611 -16.732 1.00 35.41 109 LEU A N 1
ATOM 804 C CA . LEU A 1 109 ? 15.931 52.172 -15.424 1.00 34.27 109 LEU A CA 1
ATOM 805 C C . LEU A 1 109 ? 16.741 51.024 -14.802 1.00 33.20 109 LEU A C 1
ATOM 806 O O . LEU A 1 109 ? 16.892 50.965 -13.581 1.00 33.51 109 LEU A O 1
ATOM 811 N N . ILE A 1 110 ? 17.247 50.099 -15.617 1.00 31.58 110 ILE A N 1
ATOM 812 C CA . ILE A 1 110 ? 18.048 49.012 -15.050 1.00 30.61 110 ILE A CA 1
ATOM 813 C C . ILE A 1 110 ? 19.435 49.567 -14.723 1.00 30.12 110 ILE A C 1
ATOM 814 O O . ILE A 1 110 ? 20.047 49.173 -13.743 1.00 30.63 110 ILE A O 1
ATOM 819 N N . ARG A 1 111 ? 19.922 50.498 -15.538 1.00 32.60 111 ARG A N 1
ATOM 820 C CA . ARG A 1 111 ? 21.246 51.085 -15.326 1.00 3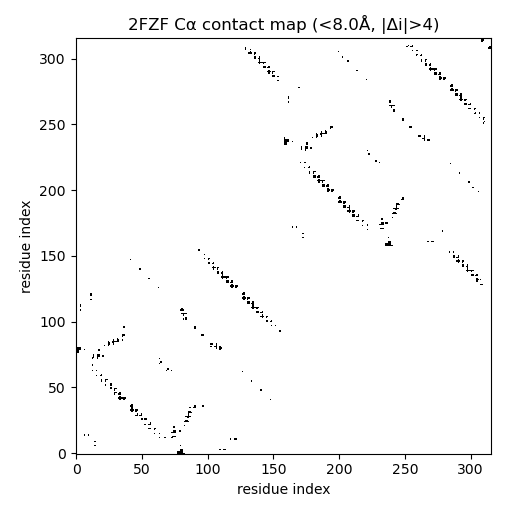3.12 111 ARG A CA 1
ATOM 821 C C . ARG A 1 111 ? 21.292 51.848 -14.006 1.00 34.58 111 ARG A C 1
ATOM 822 O O . ARG A 1 111 ? 22.259 51.728 -13.258 1.00 33.92 111 ARG A O 1
ATOM 830 N N . TRP A 1 112 ? 20.239 52.624 -13.730 1.00 34.72 112 TRP A N 1
ATOM 831 C CA . TRP A 1 112 ? 20.119 53.392 -12.487 1.00 35.44 112 TRP A CA 1
ATOM 832 C C . TRP A 1 112 ? 19.941 52.478 -11.279 1.00 36.43 112 TRP A C 1
ATOM 833 O O . TRP A 1 112 ? 20.382 52.796 -10.177 1.00 36.24 112 TRP A O 1
ATOM 844 N N . ALA A 1 113 ? 19.278 51.344 -11.488 1.00 36.75 113 ALA A N 1
ATOM 845 C CA . ALA A 1 113 ? 19.046 50.401 -10.410 1.00 35.39 113 ALA A CA 1
ATOM 846 C C . ALA A 1 113 ? 20.350 49.799 -9.932 1.00 34.92 113 ALA A C 1
ATOM 847 O O . ALA A 1 113 ? 20.584 49.688 -8.726 1.00 34.83 113 ALA A O 1
ATOM 849 N N . MET A 1 114 ? 21.211 49.401 -10.858 1.00 36.04 114 MET A N 1
ATOM 850 C CA . MET A 1 114 ? 22.469 48.807 -10.430 1.00 38.64 114 MET A CA 1
ATOM 851 C C . MET A 1 114 ? 23.338 49.878 -9.809 1.00 38.36 114 MET A C 1
ATOM 852 O O . MET A 1 114 ? 24.176 49.592 -8.959 1.00 37.16 114 MET A O 1
ATOM 857 N N . LYS A 1 115 ? 23.113 51.120 -10.221 1.00 38.29 115 LYS A N 1
ATOM 858 C CA . LYS A 1 115 ? 23.867 52.239 -9.684 1.00 38.29 115 LYS A CA 1
ATOM 859 C C . LYS A 1 115 ? 23.462 52.394 -8.229 1.00 37.99 115 LYS A C 1
ATOM 860 O O . LYS A 1 115 ? 24.305 52.517 -7.335 1.00 39.88 115 LYS A O 1
ATOM 866 N N . ALA A 1 116 ? 22.155 52.387 -8.000 1.00 35.79 116 ALA A N 1
ATOM 867 C CA . ALA A 1 116 ? 21.633 52.500 -6.652 1.00 34.37 116 ALA A CA 1
ATOM 868 C C . ALA A 1 116 ? 22.095 51.310 -5.801 1.00 34.45 116 ALA A C 1
ATOM 869 O O . ALA A 1 116 ? 22.365 51.471 -4.618 1.00 35.20 116 ALA A O 1
ATOM 871 N N . GLU A 1 117 ? 22.191 50.121 -6.393 1.00 34.45 117 GLU A N 1
ATOM 872 C CA . GLU A 1 117 ? 22.626 48.962 -5.629 1.00 35.81 117 GLU A CA 1
ATOM 873 C C . GLU A 1 117 ? 24.125 49.082 -5.347 1.00 36.70 117 GLU A C 1
ATOM 874 O O . GLU A 1 117 ? 24.637 48.597 -4.327 1.00 34.11 117 GLU A O 1
ATOM 880 N N . GLU A 1 118 ? 24.819 49.746 -6.262 1.00 38.74 118 GLU A N 1
ATOM 881 C CA . GLU A 1 118 ? 26.246 49.971 -6.143 1.00 41.11 118 GLU A CA 1
ATOM 882 C C . GLU A 1 118 ? 26.480 50.832 -4.918 1.00 41.40 118 GLU A C 1
ATOM 883 O O . GLU A 1 118 ? 27.203 50.439 -4.000 1.00 41.91 118 GLU A O 1
ATOM 889 N N . ILE A 1 119 ? 25.863 52.006 -4.881 1.00 40.84 119 ILE A N 1
ATOM 890 C CA . ILE A 1 119 ? 26.067 52.865 -3.723 1.00 41.59 119 ILE A CA 1
ATOM 891 C C . ILE A 1 119 ? 25.547 52.248 -2.426 1.00 40.04 119 ILE A C 1
ATOM 892 O O . ILE A 1 119 ? 26.110 52.508 -1.377 1.00 42.03 119 ILE A O 1
ATOM 897 N N . ALA A 1 120 ? 24.494 51.432 -2.493 1.00 39.30 120 ALA A N 1
ATOM 898 C CA . ALA A 1 120 ? 23.915 50.804 -1.297 1.00 38.89 120 ALA A CA 1
ATOM 899 C C . ALA A 1 120 ? 24.839 49.796 -0.598 1.00 41.46 120 ALA A C 1
ATOM 900 O O . ALA A 1 120 ? 25.014 49.840 0.628 1.00 40.87 120 ALA A O 1
ATOM 902 N N . ALA A 1 121 ? 25.418 48.880 -1.365 1.00 43.32 121 ALA A N 1
ATOM 903 C CA . ALA A 1 121 ? 26.316 47.895 -0.785 1.00 43.92 121 ALA A CA 1
ATOM 904 C C . ALA A 1 121 ? 27.530 48.619 -0.214 1.00 44.51 121 ALA A C 1
ATOM 905 O O . ALA A 1 121 ? 27.996 48.290 0.877 1.00 45.31 121 ALA A O 1
ATOM 907 N N . GLU A 1 122 ? 28.038 49.605 -0.949 1.00 43.93 122 GLU A N 1
ATOM 908 C CA . GLU A 1 122 ? 29.198 50.373 -0.500 1.00 44.70 122 GLU A CA 1
ATOM 909 C C . GLU A 1 122 ? 28.866 51.149 0.763 1.00 43.49 122 GLU A C 1
ATOM 910 O O . GLU A 1 122 ? 29.742 51.418 1.595 1.00 44.01 122 GLU A O 1
ATOM 916 N N . PHE A 1 123 ? 27.587 51.494 0.892 1.00 40.98 123 PHE A N 1
ATOM 917 C CA . PHE A 1 123 ? 27.052 52.218 2.046 1.00 39.68 123 PHE A CA 1
ATOM 918 C C . PHE A 1 123 ? 27.075 51.262 3.264 1.00 39.04 123 PHE A C 1
ATOM 919 O O . PHE A 1 123 ? 27.672 51.570 4.291 1.00 37.29 123 PHE A O 1
ATOM 927 N N . TYR A 1 124 ? 26.458 50.092 3.122 1.00 38.53 124 TYR A N 1
ATOM 928 C CA . TYR A 1 124 ? 26.419 49.123 4.198 1.00 37.20 124 TYR A CA 1
ATOM 929 C C . TYR A 1 124 ? 27.789 48.603 4.600 1.00 38.69 124 TYR A C 1
ATOM 930 O O . TYR A 1 124 ? 27.953 47.994 5.665 1.00 35.69 124 TYR A O 1
ATOM 939 N N . LEU A 1 125 ? 28.767 48.820 3.726 1.00 41.13 125 LEU A N 1
ATOM 940 C CA . LEU A 1 125 ? 30.147 48.407 3.978 1.00 44.28 125 LEU A CA 1
ATOM 941 C C . LEU A 1 125 ? 30.747 49.381 4.973 1.00 46.79 125 LEU A C 1
ATOM 942 O O . LEU A 1 125 ? 31.470 48.986 5.888 1.00 46.33 125 LEU A O 1
ATOM 947 N N . LYS A 1 126 ? 30.440 50.662 4.778 1.00 49.66 126 LYS A N 1
ATOM 948 C CA . LYS A 1 126 ? 30.937 51.703 5.658 1.00 52.78 126 LYS A CA 1
ATOM 949 C C . LYS A 1 126 ? 30.210 51.637 6.992 1.00 53.88 126 LYS A C 1
ATOM 950 O O . LYS A 1 126 ? 30.839 51.620 8.050 1.00 53.55 126 LYS A O 1
ATOM 956 N N . LEU A 1 127 ? 28.883 51.593 6.936 1.00 56.19 127 LEU A N 1
ATOM 957 C CA . LEU A 1 127 ? 28.064 51.532 8.140 1.00 56.69 127 LEU A CA 1
ATOM 958 C C . LEU A 1 127 ? 28.528 50.364 8.992 1.00 57.91 127 LEU A C 1
ATOM 959 O O . LEU A 1 127 ? 28.413 50.384 10.219 1.00 58.07 127 LEU A O 1
ATOM 964 N N . GLU A 1 128 ? 29.061 49.342 8.332 1.00 59.02 128 GLU A N 1
ATOM 965 C CA . GLU A 1 128 ? 29.553 48.171 9.040 1.00 61.44 128 GLU A CA 1
ATOM 966 C C . GLU A 1 128 ? 30.708 48.531 9.953 1.00 63.29 128 GLU A C 1
ATOM 967 O O . GLU A 1 128 ? 30.805 48.041 11.081 1.00 64.08 128 GLU A O 1
ATOM 973 N N . GLU A 1 129 ? 31.598 49.374 9.442 1.00 64.57 129 GLU A N 1
ATOM 974 C CA . GLU A 1 129 ? 32.759 49.804 10.198 1.00 65.39 129 GLU A CA 1
ATOM 975 C C . GLU A 1 129 ? 32.410 50.948 11.140 1.00 64.61 129 GLU A C 1
ATOM 976 O O . GLU A 1 129 ? 33.003 51.062 12.213 1.00 66.10 129 GLU A O 1
ATOM 982 N N . MET A 1 130 ? 31.444 51.780 10.737 1.00 62.59 130 MET A N 1
ATOM 983 C CA . MET A 1 130 ? 30.998 52.938 11.521 1.00 60.58 130 MET A CA 1
ATOM 984 C C . MET A 1 130 ? 30.087 52.508 12.690 1.00 62.42 130 MET A C 1
ATOM 985 O O . MET A 1 130 ? 29.412 53.335 13.303 1.00 62.82 130 MET A O 1
ATOM 990 N N . VAL A 1 131 ? 30.091 51.210 13.003 1.00 64.52 131 VAL A N 1
ATOM 991 C CA . VAL A 1 131 ? 29.291 50.658 14.109 1.00 66.19 131 VAL A CA 1
ATOM 992 C C . VAL A 1 131 ? 30.084 49.565 14.839 1.00 67.84 131 VAL A C 1
ATOM 993 O O . VAL A 1 131 ? 30.941 48.915 14.241 1.00 69.48 131 VAL A O 1
ATOM 997 N N . LYS A 1 132 ? 29.805 49.364 16.126 1.00 69.39 132 LYS A N 1
ATOM 998 C CA . LYS A 1 132 ? 30.503 48.341 16.906 1.00 70.72 132 LYS A CA 1
ATOM 999 C C . LYS A 1 132 ? 29.592 47.170 17.257 1.00 70.81 132 LYS A C 1
ATOM 1000 O O . LYS A 1 132 ? 28.389 47.213 17.008 1.00 71.52 132 LYS A O 1
ATOM 1006 N N . GLU A 1 133 ? 30.178 46.132 17.847 1.00 70.70 133 GLU A N 1
ATOM 1007 C CA . GLU A 1 133 ? 29.451 44.921 18.238 1.00 70.57 133 GLU A CA 1
ATOM 1008 C C . GLU A 1 133 ? 29.321 44.014 17.007 1.00 70.15 133 GLU A C 1
ATOM 1009 O O . GLU A 1 133 ? 28.650 44.350 16.032 1.00 68.34 133 GLU A O 1
ATOM 1015 N N . GLU A 1 134 ? 29.987 42.865 17.064 1.00 71.47 134 GLU A N 1
ATOM 1016 C CA . GLU A 1 134 ? 30.007 41.915 15.954 1.00 73.11 134 GLU A CA 1
ATOM 1017 C C . GLU A 1 134 ? 28.659 41.527 15.357 1.00 72.85 134 GLU A C 1
ATOM 1018 O O . GLU A 1 134 ? 28.526 41.439 14.138 1.00 72.59 134 GLU A O 1
ATOM 1024 N N . GLU A 1 135 ? 27.662 41.291 16.197 1.00 72.55 135 GLU A N 1
ATOM 1025 C CA . GLU A 1 135 ? 26.356 40.922 15.680 1.00 72.24 135 GLU A CA 1
ATOM 1026 C C . GLU A 1 135 ? 25.790 42.001 14.751 1.00 71.49 135 GLU A C 1
ATOM 1027 O O . GLU A 1 135 ? 25.253 41.693 13.688 1.00 71.66 135 GLU A O 1
ATOM 1033 N N . LYS A 1 136 ? 25.919 43.263 15.151 1.00 70.60 136 LYS A N 1
ATOM 1034 C CA . LYS A 1 136 ? 25.425 44.382 14.354 1.00 69.81 136 LYS A CA 1
ATOM 1035 C C . LYS A 1 136 ? 26.196 44.576 13.043 1.00 69.58 136 LYS A C 1
ATOM 1036 O O . LYS A 1 136 ? 25.606 44.907 12.017 1.00 69.56 136 LYS A O 1
ATOM 1042 N N . LYS A 1 137 ? 27.510 44.370 13.076 1.00 69.16 137 LYS A N 1
ATOM 1043 C CA . LYS A 1 137 ? 28.335 44.531 11.885 1.00 68.16 137 LYS A CA 1
ATOM 1044 C C . LYS A 1 137 ? 28.088 43.363 10.941 1.00 67.36 137 LYS A C 1
ATOM 1045 O O . LYS A 1 137 ? 28.413 43.408 9.753 1.00 67.47 137 LYS A O 1
ATOM 1051 N N . ARG A 1 138 ? 27.491 42.312 11.476 1.00 66.79 138 ARG A N 1
ATOM 1052 C CA . ARG A 1 138 ? 27.200 41.136 10.680 1.00 65.95 138 ARG A CA 1
ATOM 1053 C C . ARG A 1 138 ? 25.959 41.423 9.833 1.00 65.12 138 ARG A C 1
ATOM 1054 O O . ARG A 1 138 ? 25.856 40.964 8.695 1.00 65.44 138 ARG A O 1
ATOM 1062 N N . LEU A 1 139 ? 25.027 42.194 10.389 1.00 62.78 139 LEU A N 1
ATOM 1063 C CA . LEU A 1 139 ? 23.819 42.578 9.667 1.00 60.95 139 LEU A CA 1
ATOM 1064 C C . LEU A 1 139 ? 24.197 43.494 8.507 1.00 58.26 139 LEU A C 1
ATOM 1065 O O . LEU A 1 139 ? 23.636 43.404 7.415 1.00 59.08 139 LEU A O 1
ATOM 1070 N N . MET A 1 140 ? 25.149 44.385 8.756 1.00 55.29 140 MET A N 1
ATOM 1071 C CA . MET A 1 140 ? 25.601 45.327 7.738 1.00 51.64 140 MET A CA 1
ATOM 1072 C C . MET A 1 140 ? 26.274 44.586 6.600 1.00 50.20 140 MET A C 1
ATOM 1073 O O . MET A 1 140 ? 25.994 44.847 5.433 1.00 49.22 140 MET A O 1
ATOM 1078 N N . ARG A 1 141 ? 27.151 43.655 6.962 1.00 49.91 141 ARG A N 1
ATOM 1079 C CA . ARG A 1 141 ? 27.884 42.826 6.012 1.00 50.30 141 ARG A CA 1
ATOM 1080 C C . ARG A 1 141 ? 26.889 42.008 5.172 1.00 48.29 141 ARG A C 1
ATOM 1081 O O . ARG A 1 141 ? 27.005 41.937 3.949 1.00 46.97 141 ARG A O 1
ATOM 1089 N N . TYR A 1 142 ? 25.911 41.397 5.837 1.00 47.35 142 TYR A N 1
ATOM 1090 C CA . TYR A 1 142 ? 24.889 40.601 5.156 1.00 45.72 142 TYR A CA 1
ATOM 1091 C C . TYR A 1 142 ? 24.117 41.460 4.154 1.00 43.02 142 TYR A C 1
ATOM 1092 O O . TYR A 1 142 ? 23.880 41.044 3.020 1.00 40.39 142 TYR A O 1
ATOM 1101 N N . LEU A 1 143 ? 23.730 42.657 4.595 1.00 40.43 143 LEU A N 1
ATOM 1102 C CA . LEU A 1 143 ? 22.998 43.596 3.762 1.00 40.10 143 LEU A CA 1
ATOM 1103 C C . LEU A 1 143 ? 23.864 44.037 2.561 1.00 40.90 143 LEU A C 1
ATOM 1104 O O . LEU A 1 143 ? 23.396 44.042 1.412 1.00 40.83 143 LEU A O 1
ATOM 1109 N N . ALA A 1 144 ? 25.124 44.383 2.829 1.00 39.53 144 ALA A N 1
ATOM 1110 C CA . ALA A 1 144 ? 26.059 44.787 1.784 1.00 39.43 144 ALA A CA 1
ATOM 1111 C C . ALA A 1 144 ? 26.300 43.693 0.721 1.00 40.05 144 ALA A C 1
ATOM 1112 O O . ALA A 1 144 ? 26.298 43.979 -0.482 1.00 38.96 144 ALA A O 1
ATOM 1114 N N . ASP A 1 145 ? 26.513 42.449 1.153 1.00 40.27 145 ASP A N 1
ATOM 1115 C CA . ASP A 1 145 ? 26.747 41.357 0.206 1.00 42.45 145 ASP A CA 1
ATOM 1116 C C . ASP A 1 145 ? 25.515 41.043 -0.636 1.00 43.02 145 ASP A C 1
ATOM 1117 O O . ASP A 1 145 ? 25.623 40.735 -1.831 1.00 41.88 145 ASP A O 1
ATOM 1122 N N . MET A 1 146 ? 24.351 41.127 -0.001 1.00 42.54 146 MET A N 1
ATOM 1123 C CA . MET A 1 146 ? 23.080 40.927 -0.672 1.00 43.41 146 MET A CA 1
ATOM 1124 C C . MET A 1 146 ? 22.936 42.023 -1.735 1.00 41.82 146 MET A C 1
ATOM 1125 O O . MET A 1 146 ? 22.517 41.753 -2.848 1.00 40.61 146 MET A O 1
ATOM 1130 N N . GLU A 1 147 ? 23.272 43.261 -1.378 1.00 41.26 147 GLU A N 1
ATOM 1131 C CA . GLU A 1 147 ? 23.177 44.375 -2.315 1.00 41.93 147 GLU A CA 1
ATOM 1132 C C . GLU A 1 147 ? 24.201 44.215 -3.441 1.00 41.04 147 GLU A C 1
ATOM 1133 O O . GLU A 1 147 ? 23.908 44.435 -4.618 1.00 35.85 147 GLU A O 1
ATOM 1139 N N . ARG A 1 148 ? 25.412 43.830 -3.054 1.00 42.10 148 ARG A N 1
ATOM 1140 C CA . ARG A 1 148 ? 26.500 43.614 -3.991 1.00 42.99 148 ARG A CA 1
ATOM 1141 C C . ARG A 1 148 ? 26.033 42.566 -5.010 1.00 42.99 148 ARG A C 1
ATOM 1142 O O . ARG A 1 148 ? 26.303 42.689 -6.200 1.00 42.11 148 ARG A O 1
ATOM 1150 N N . GLY A 1 149 ? 25.326 41.543 -4.527 1.00 43.26 149 GLY A N 1
ATOM 1151 C CA . GLY A 1 149 ? 24.818 40.498 -5.397 1.00 41.77 149 GLY A CA 1
ATOM 1152 C C . GLY A 1 149 ? 23.730 40.980 -6.340 1.00 41.09 149 GLY A C 1
ATOM 1153 O O . GLY A 1 149 ? 23.679 40.560 -7.499 1.00 40.90 149 GLY A O 1
ATOM 1154 N N . HIS A 1 150 ? 22.855 41.857 -5.850 1.00 40.22 150 HIS A N 1
ATOM 1155 C CA . HIS A 1 150 ? 21.780 42.400 -6.675 1.00 39.51 150 HIS A CA 1
ATOM 1156 C C . HIS A 1 150 ? 22.405 43.269 -7.774 1.00 38.86 150 HIS A C 1
ATOM 1157 O O . HIS A 1 150 ? 21.891 43.340 -8.889 1.00 39.62 150 HIS A O 1
ATOM 1164 N N . TYR A 1 151 ? 23.529 43.904 -7.448 1.00 37.81 151 TYR A N 1
ATOM 1165 C CA . TYR A 1 151 ? 24.254 44.746 -8.387 1.00 38.18 151 TYR A CA 1
ATOM 1166 C C . TYR A 1 151 ? 24.746 43.935 -9.584 1.00 38.50 151 TYR A C 1
ATOM 1167 O O . TYR A 1 151 ? 24.575 44.343 -10.737 1.00 38.67 151 TYR A O 1
ATOM 1176 N N . TYR A 1 152 ? 25.359 42.786 -9.319 1.00 38.51 152 TYR A N 1
ATOM 1177 C CA . TYR A 1 152 ? 25.868 41.949 -10.403 1.00 39.51 152 TYR A CA 1
ATOM 1178 C C . TYR A 1 152 ? 24.725 41.332 -11.211 1.00 39.62 152 TYR A C 1
ATOM 1179 O O . TYR A 1 152 ? 24.782 41.273 -12.450 1.00 39.38 152 TYR A O 1
ATOM 1188 N N . THR A 1 153 ? 23.675 40.893 -10.522 1.00 37.22 153 THR A N 1
ATOM 1189 C CA . THR A 1 153 ? 22.535 40.319 -11.221 1.00 35.64 153 THR A CA 1
ATOM 1190 C C . THR A 1 153 ? 21.990 41.388 -12.166 1.00 35.92 153 THR A C 1
ATOM 1191 O O . THR A 1 153 ? 21.731 41.116 -13.335 1.00 36.53 153 THR A O 1
ATOM 1195 N N . LEU A 1 154 ? 21.837 42.611 -11.668 1.00 35.46 154 LEU A N 1
ATOM 1196 C CA . LEU A 1 154 ? 21.309 43.688 -12.498 1.00 37.23 154 LEU A CA 1
ATOM 1197 C C . LEU A 1 154 ? 22.149 44.035 -13.736 1.00 38.40 154 LEU A C 1
ATOM 1198 O O . LEU A 1 154 ? 21.606 44.371 -14.799 1.00 35.16 154 LEU A O 1
ATOM 1203 N N . ARG A 1 155 ? 23.472 43.963 -13.590 1.00 40.40 155 ARG A N 1
ATOM 1204 C CA . ARG A 1 155 ? 24.392 44.267 -14.689 1.00 41.07 155 ARG A CA 1
ATOM 1205 C C . ARG A 1 155 ? 24.328 43.141 -15.734 1.00 40.99 155 ARG A C 1
ATOM 1206 O O . ARG A 1 155 ? 24.506 43.379 -16.933 1.00 41.39 155 ARG A O 1
ATOM 1214 N N . ALA A 1 156 ? 24.081 41.913 -15.283 1.00 38.72 156 ALA A N 1
ATOM 1215 C CA . ALA A 1 156 ? 23.987 40.812 -16.227 1.00 37.34 156 ALA A CA 1
ATOM 1216 C C . ALA A 1 156 ? 22.806 41.155 -17.132 1.00 35.58 156 ALA A C 1
ATOM 1217 O O . ALA A 1 156 ? 22.917 41.170 -18.363 1.00 31.70 156 ALA A O 1
ATOM 1219 N N . GLU A 1 157 ? 21.676 41.462 -16.511 1.00 35.27 157 GLU A N 1
ATOM 1220 C CA . GLU A 1 157 ? 20.506 41.837 -17.282 1.00 37.08 157 GLU A CA 1
ATOM 1221 C C . GLU A 1 157 ? 20.855 42.956 -18.259 1.00 37.67 157 GLU A C 1
ATOM 1222 O O . GLU A 1 157 ? 20.659 42.828 -19.466 1.00 35.91 157 GLU A O 1
ATOM 1228 N N . TYR A 1 158 ? 21.376 44.050 -17.721 1.00 40.40 158 TYR A N 1
ATOM 1229 C CA . TYR A 1 158 ? 21.795 45.194 -18.519 1.00 42.25 158 TYR A CA 1
ATOM 1230 C C . TYR A 1 158 ? 22.715 44.761 -19.667 1.00 43.26 158 TYR A C 1
ATOM 1231 O O . TYR A 1 158 ? 22.630 45.274 -20.791 1.00 42.02 158 TYR A O 1
ATOM 1240 N N . GLU A 1 159 ? 23.597 43.815 -19.358 1.00 44.52 159 GLU A N 1
ATOM 1241 C CA . GLU A 1 159 ? 24.566 43.265 -20.308 1.00 46.76 159 GLU A CA 1
ATOM 1242 C C . GLU A 1 159 ? 23.862 42.561 -21.480 1.00 47.73 159 GLU A C 1
ATOM 1243 O O . GLU A 1 159 ? 24.198 42.785 -22.639 1.00 47.05 159 GLU A O 1
ATOM 1249 N N . LEU A 1 160 ? 22.882 41.717 -21.160 1.00 49.94 160 LEU A N 1
ATOM 1250 C CA . LEU A 1 160 ? 22.129 40.974 -22.162 1.00 51.09 160 LEU A CA 1
ATOM 1251 C C . LEU A 1 160 ? 21.074 41.829 -22.861 1.00 52.73 160 LEU A C 1
ATOM 1252 O O . LEU A 1 160 ? 20.580 41.472 -23.925 1.00 53.74 160 LEU A O 1
ATOM 1257 N N . LEU A 1 161 ? 20.722 42.959 -22.263 1.00 54.66 161 LEU A N 1
ATOM 1258 C CA . LEU A 1 161 ? 19.736 43.843 -22.865 1.00 56.15 161 LEU A CA 1
ATOM 1259 C C . LEU A 1 161 ? 20.380 44.681 -23.957 1.00 58.34 161 LEU A C 1
ATOM 1260 O O . LEU A 1 161 ? 19.693 45.350 -24.722 1.00 59.29 161 LEU A O 1
ATOM 1265 N N . LEU A 1 162 ? 21.706 44.653 -24.013 1.00 61.41 162 LEU A N 1
ATOM 1266 C CA . LEU A 1 162 ? 22.457 45.418 -25.006 1.00 63.32 162 LEU A CA 1
ATOM 1267 C C . LEU A 1 162 ? 22.447 44.735 -26.367 1.00 65.73 162 LEU A C 1
ATOM 1268 O O . LEU A 1 162 ? 22.552 45.392 -27.409 1.00 65.32 162 LEU A O 1
ATOM 1273 N N . ASN A 1 163 ? 22.333 43.410 -26.348 1.00 68.62 163 ASN A N 1
ATOM 1274 C CA . ASN A 1 163 ? 22.291 42.620 -27.576 1.00 72.00 163 ASN A CA 1
ATOM 1275 C C . ASN A 1 163 ? 20.971 42.901 -28.307 1.00 73.60 163 ASN A C 1
ATOM 1276 O O . ASN A 1 163 ? 20.903 42.847 -29.535 1.00 73.03 163 ASN A O 1
ATOM 1281 N N . TRP A 1 164 ? 19.937 43.216 -27.530 1.00 75.86 164 TRP A N 1
ATOM 1282 C CA . TRP A 1 164 ? 18.605 43.501 -28.048 1.00 78.24 164 TRP A CA 1
ATOM 1283 C C . TRP A 1 164 ? 18.604 44.453 -29.244 1.00 81.06 164 TRP A C 1
ATOM 1284 O O . TRP A 1 164 ? 18.112 44.103 -30.318 1.00 81.36 164 TRP A O 1
ATOM 1295 N N . GLU A 1 165 ? 19.140 45.656 -29.070 1.00 83.94 165 GLU A N 1
ATOM 1296 C CA . GLU A 1 165 ? 19.173 46.596 -30.180 1.00 87.32 165 GLU A CA 1
ATOM 1297 C C . GLU A 1 165 ? 20.568 46.763 -30.774 1.00 89.92 165 GLU A C 1
ATOM 1298 O O . GLU A 1 165 ? 21.019 45.935 -31.566 1.00 90.04 165 GLU A O 1
ATOM 1304 N N . MET A 1 166 ? 21.246 47.838 -30.383 1.00 93.49 166 MET A N 1
ATOM 1305 C CA . MET A 1 166 ? 22.583 48.151 -30.887 1.00 97.20 166 MET A CA 1
ATOM 1306 C C . MET A 1 166 ? 22.642 48.198 -32.415 1.00 98.44 166 MET A C 1
ATOM 1307 O O . MET A 1 166 ? 21.611 48.214 -33.089 1.00 98.60 166 MET A O 1
ATOM 1312 N N . TYR A 1 167 ? 23.853 48.229 -32.960 1.00 100.61 167 TYR A N 1
ATOM 1313 C CA . TYR A 1 167 ? 24.021 48.304 -34.408 1.00 102.29 167 TYR A CA 1
ATOM 1314 C C . TYR A 1 167 ? 25.133 47.368 -34.899 1.00 102.20 167 TYR A C 1
ATOM 1315 O O . TYR A 1 167 ? 25.623 46.549 -34.091 1.00 101.91 167 TYR A O 1
ATOM 1324 N N . GLY B 1 10 ? 39.423 20.060 -9.208 1.00 42.79 10 GLY B N 1
ATOM 1325 C CA . GLY B 1 10 ? 39.827 20.258 -10.642 1.00 44.88 10 GLY B CA 1
ATOM 1326 C C . GLY B 1 10 ? 41.154 20.974 -10.854 1.00 45.10 10 GLY B C 1
ATOM 1327 O O . GLY B 1 10 ? 41.910 21.210 -9.906 1.00 44.09 10 GLY B O 1
ATOM 1328 N N . LEU B 1 11 ? 41.434 21.314 -12.114 1.00 43.80 11 LEU B N 1
ATOM 1329 C CA . LEU B 1 11 ? 42.664 22.015 -12.504 1.00 43.09 11 LEU B CA 1
ATOM 1330 C C . LEU B 1 11 ? 42.545 23.542 -12.297 1.00 43.89 11 LEU B C 1
ATOM 1331 O O . LEU B 1 11 ? 41.451 24.100 -12.320 1.00 44.36 11 LEU B O 1
ATOM 1336 N N . PRO B 1 12 ? 43.677 24.235 -12.089 1.00 44.81 12 PRO B N 1
ATOM 1337 C CA . PRO B 1 12 ? 43.659 25.692 -11.887 1.00 43.64 12 PRO B CA 1
ATOM 1338 C C . PRO B 1 12 ? 43.138 26.448 -13.104 1.00 44.42 12 PRO B C 1
ATOM 1339 O O . PRO B 1 12 ? 43.236 25.962 -14.227 1.00 44.25 12 PRO B O 1
ATOM 1343 N N . ILE B 1 13 ? 42.595 27.640 -12.869 1.00 45.66 13 ILE B N 1
ATOM 1344 C CA . ILE B 1 13 ? 42.050 28.474 -13.939 1.00 47.17 13 ILE B CA 1
ATOM 1345 C C . ILE B 1 13 ? 43.129 28.873 -14.961 1.00 48.16 13 ILE B C 1
ATOM 1346 O O . ILE B 1 13 ? 42.846 29.065 -16.142 1.00 49.94 13 ILE B O 1
ATOM 1351 N N . GLU B 1 14 ? 44.369 28.988 -14.508 1.00 50.55 14 GLU B N 1
ATOM 1352 C CA . GLU B 1 14 ? 45.460 29.395 -15.388 1.00 52.05 14 GLU B CA 1
ATOM 1353 C C . GLU B 1 14 ? 45.689 28.462 -16.579 1.00 50.55 14 GLU B C 1
ATOM 1354 O O . GLU B 1 14 ? 46.169 28.891 -17.627 1.00 50.12 14 GLU B O 1
ATOM 1360 N N . LYS B 1 15 ? 45.310 27.197 -16.441 1.00 49.65 15 LYS B N 1
ATOM 1361 C CA . LYS B 1 15 ? 45.539 26.248 -17.520 1.00 48.12 15 LYS B CA 1
ATOM 1362 C C . LYS B 1 15 ? 44.423 25.983 -18.551 1.00 47.48 15 LYS B C 1
ATOM 1363 O O . LYS B 1 15 ? 44.380 24.915 -19.175 1.00 46.51 15 LYS B O 1
ATOM 1369 N N . MET B 1 16 ? 43.540 26.969 -18.725 1.00 45.98 16 MET B N 1
ATOM 1370 C CA . MET B 1 16 ? 42.450 26.915 -19.701 1.00 44.14 16 MET B CA 1
ATOM 1371 C C . MET B 1 16 ? 43.139 27.108 -21.073 1.00 44.00 16 MET B C 1
ATOM 1372 O O . MET B 1 16 ? 42.636 26.704 -22.130 1.00 40.03 16 MET B O 1
ATOM 1377 N N . ALA B 1 17 ? 44.313 27.730 -21.029 1.00 43.77 17 ALA B N 1
ATOM 1378 C CA . ALA B 1 17 ? 45.097 27.988 -22.229 1.00 44.59 17 ALA B CA 1
ATOM 1379 C C . ALA B 1 17 ? 45.568 26.685 -22.885 1.00 45.14 17 ALA B C 1
ATOM 1380 O O . ALA B 1 17 ? 46.001 26.678 -24.044 1.00 45.78 17 ALA B O 1
ATOM 1382 N N . ASP B 1 18 ? 45.488 25.584 -22.141 1.00 43.96 18 ASP B N 1
ATOM 1383 C CA . ASP B 1 18 ? 45.909 24.300 -22.668 1.00 43.29 18 ASP B CA 1
ATOM 1384 C C . ASP B 1 18 ? 44.762 23.551 -23.335 1.00 42.14 18 ASP B C 1
ATOM 1385 O O . ASP B 1 18 ? 44.980 22.492 -23.920 1.00 42.49 18 ASP B O 1
ATOM 1390 N N . PHE B 1 19 ? 43.552 24.105 -23.253 1.00 41.32 19 PHE B N 1
ATOM 1391 C CA . PHE B 1 19 ? 42.357 23.496 -23.854 1.00 40.21 19 PHE B CA 1
ATOM 1392 C C . PHE B 1 19 ? 41.848 24.302 -25.036 1.00 39.86 19 PHE B C 1
ATOM 1393 O O . PHE B 1 19 ? 42.109 25.494 -25.126 1.00 41.11 19 PHE B O 1
ATOM 1401 N N . SER B 1 20 ? 41.132 23.660 -25.951 1.00 40.38 20 SER B N 1
ATOM 1402 C CA . SER B 1 20 ? 40.583 24.389 -27.092 1.00 40.28 20 SER B CA 1
ATOM 1403 C C . SER B 1 20 ? 39.261 25.048 -26.683 1.00 40.80 20 SER B C 1
ATOM 1404 O O . SER B 1 20 ? 38.630 24.641 -25.706 1.00 40.37 20 SER B O 1
ATOM 1407 N N . LEU B 1 21 ? 38.849 26.058 -27.444 1.00 40.39 21 LEU B N 1
ATOM 1408 C CA . LEU B 1 21 ? 37.613 26.770 -27.181 1.00 39.46 21 LEU B CA 1
ATOM 1409 C C . LEU B 1 21 ? 36.413 25.825 -27.137 1.00 38.22 21 LEU B C 1
ATOM 1410 O O . LEU B 1 21 ? 35.513 26.022 -26.333 1.00 37.73 21 LEU B O 1
ATOM 1415 N N . GLU B 1 22 ? 36.389 24.797 -27.978 1.00 38.11 22 GLU B N 1
ATOM 1416 C CA . GLU B 1 22 ? 35.249 23.882 -27.957 1.00 39.37 22 GLU B CA 1
ATOM 1417 C C . GLU B 1 22 ? 35.185 23.057 -26.697 1.00 35.98 22 GLU B C 1
ATOM 1418 O O . GLU B 1 22 ? 34.112 22.800 -26.163 1.00 33.27 22 GLU B O 1
ATOM 1424 N N . GLU B 1 23 ? 36.343 22.632 -26.226 1.00 35.08 23 GLU B N 1
ATOM 1425 C CA . GLU B 1 23 ? 36.374 21.845 -25.019 1.00 37.24 23 GLU B CA 1
ATOM 1426 C C . GLU B 1 23 ? 36.023 22.758 -23.833 1.00 37.98 23 GLU B C 1
ATOM 1427 O O . GLU B 1 23 ? 35.337 22.344 -22.890 1.00 37.02 23 GLU B O 1
ATOM 1433 N N . LEU B 1 24 ? 36.456 24.015 -23.894 1.00 35.77 24 LEU B N 1
ATOM 1434 C CA . LEU B 1 24 ? 36.137 24.935 -22.819 1.00 34.24 24 LEU B CA 1
ATOM 1435 C C . LEU B 1 24 ? 34.643 25.195 -22.759 1.00 33.36 24 LEU B C 1
ATOM 1436 O O . LEU B 1 24 ? 34.098 25.411 -21.687 1.00 33.49 24 LEU B O 1
ATOM 1441 N N . LEU B 1 25 ? 33.983 25.178 -23.909 1.00 33.18 25 LEU B N 1
ATOM 1442 C CA . LEU B 1 25 ? 32.552 25.409 -23.954 1.00 32.18 25 LEU B CA 1
ATOM 1443 C C . LEU B 1 25 ? 31.841 24.168 -23.468 1.00 32.35 25 LEU B C 1
ATOM 1444 O O . LEU B 1 25 ? 30.861 24.259 -22.736 1.00 32.07 25 LEU B O 1
ATOM 1449 N N . GLY B 1 26 ? 32.343 23.009 -23.885 1.00 32.32 26 GLY B N 1
ATOM 1450 C CA . GLY B 1 26 ? 31.739 21.752 -23.490 1.00 33.30 26 GLY B CA 1
ATOM 1451 C C . GLY B 1 26 ? 31.973 21.489 -22.022 1.00 33.89 26 GLY B C 1
ATOM 1452 O O . GLY B 1 26 ? 31.236 20.744 -21.385 1.00 33.64 26 GLY B O 1
ATOM 1453 N N . MET B 1 27 ? 33.018 22.114 -21.495 1.00 35.01 27 MET B N 1
ATOM 1454 C CA . MET B 1 27 ? 33.399 21.993 -20.094 1.00 34.35 27 MET B CA 1
ATOM 1455 C C . MET B 1 27 ? 32.401 22.806 -19.257 1.00 33.73 27 MET B C 1
ATOM 1456 O O . MET B 1 27 ? 31.951 22.376 -18.191 1.00 33.32 27 MET B O 1
ATOM 1461 N N . ALA B 1 28 ? 32.062 23.985 -19.772 1.00 32.53 28 ALA B N 1
ATOM 1462 C CA . ALA B 1 28 ? 31.117 24.896 -19.144 1.00 30.69 28 ALA B CA 1
ATOM 1463 C C . ALA B 1 28 ? 29.740 24.260 -19.075 1.00 30.47 28 ALA B C 1
ATOM 1464 O O . ALA B 1 28 ? 29.063 24.312 -18.050 1.00 28.51 28 ALA B O 1
ATOM 1466 N N . ILE B 1 29 ? 29.325 23.665 -20.182 1.00 29.95 29 ILE B N 1
ATOM 1467 C CA . ILE B 1 29 ? 28.023 23.045 -20.223 1.00 30.81 29 ILE B CA 1
ATOM 1468 C C . ILE B 1 29 ? 27.955 22.008 -19.120 1.00 31.92 29 ILE B C 1
ATOM 1469 O O . ILE B 1 29 ? 27.073 22.074 -18.261 1.00 31.76 29 ILE B O 1
ATOM 1474 N N . LYS B 1 30 ? 28.902 21.073 -19.116 1.00 33.54 30 LYS B N 1
ATOM 1475 C CA . LYS B 1 30 ? 28.958 20.028 -18.081 1.00 35.12 30 LYS B CA 1
ATOM 1476 C C . LYS B 1 30 ? 28.925 20.639 -16.673 1.00 35.06 30 LYS B C 1
ATOM 1477 O O . LYS B 1 30 ? 28.112 20.247 -15.825 1.00 34.75 30 LYS B O 1
ATOM 1483 N N . ALA B 1 31 ? 29.823 21.597 -16.437 1.00 33.71 31 ALA B N 1
ATOM 1484 C CA . ALA B 1 31 ? 29.905 22.275 -15.150 1.00 31.60 31 ALA B CA 1
ATOM 1485 C C . ALA B 1 31 ? 28.554 22.873 -14.795 1.00 30.16 31 ALA B C 1
ATOM 1486 O O . ALA B 1 31 ? 28.109 22.783 -13.660 1.00 33.65 31 ALA B O 1
ATOM 1488 N N . GLU B 1 32 ? 27.906 23.475 -15.777 1.00 30.49 32 GLU B N 1
ATOM 1489 C CA . GLU B 1 32 ? 26.609 24.113 -15.586 1.00 34.63 32 GLU B CA 1
ATOM 1490 C C . GLU B 1 32 ? 25.515 23.101 -15.230 1.00 34.53 32 GLU B C 1
ATOM 1491 O O . GLU B 1 32 ? 24.579 23.419 -14.505 1.00 33.68 32 GLU B O 1
ATOM 1497 N N . ILE B 1 33 ? 25.646 21.882 -15.746 1.00 34.52 33 ILE B N 1
ATOM 1498 C CA . ILE B 1 33 ? 24.684 20.824 -15.468 1.00 33.26 33 ILE B CA 1
ATOM 1499 C C . ILE B 1 33 ? 24.944 20.276 -14.076 1.00 34.33 33 ILE B C 1
ATOM 1500 O O . ILE B 1 33 ? 24.019 19.896 -13.361 1.00 34.66 33 ILE B O 1
ATOM 1505 N N . GLY B 1 34 ? 26.217 20.240 -13.701 1.00 35.10 34 GLY B N 1
ATOM 1506 C CA . GLY B 1 34 ? 26.589 19.750 -12.392 1.00 35.94 34 GLY B CA 1
ATOM 1507 C C . GLY B 1 34 ? 26.103 20.661 -11.284 1.00 36.87 34 GLY B C 1
ATOM 1508 O O . GLY B 1 34 ? 25.605 20.192 -10.265 1.00 35.71 34 GLY B O 1
ATOM 1509 N N . ALA B 1 35 ? 26.247 21.970 -11.471 1.00 39.23 35 ALA B N 1
ATOM 1510 C CA . ALA B 1 35 ? 25.800 22.923 -10.459 1.00 41.13 35 ALA B CA 1
ATOM 1511 C C . ALA B 1 35 ? 24.288 22.845 -10.328 1.00 44.11 35 ALA B C 1
ATOM 1512 O O . ALA B 1 35 ? 23.739 22.907 -9.229 1.00 45.47 35 ALA B O 1
ATOM 1514 N N . ARG B 1 36 ? 23.629 22.707 -11.468 1.00 46.24 36 ARG B N 1
ATOM 1515 C CA . ARG B 1 36 ? 22.186 22.635 -11.521 1.00 50.75 36 ARG B CA 1
ATOM 1516 C C . ARG B 1 36 ? 21.631 21.527 -10.640 1.00 52.55 36 ARG B C 1
ATOM 1517 O O . ARG B 1 36 ? 20.767 21.762 -9.792 1.00 52.82 36 ARG B O 1
ATOM 1525 N N . GLU B 1 37 ? 22.121 20.312 -10.837 1.00 54.50 37 GLU B N 1
ATOM 1526 C CA . GLU B 1 37 ? 21.642 19.188 -10.045 1.00 56.20 37 GLU B CA 1
ATOM 1527 C C . GLU B 1 37 ? 22.146 19.300 -8.618 1.00 54.99 37 GLU B C 1
ATOM 1528 O O . GLU B 1 37 ? 21.488 18.844 -7.686 1.00 57.51 37 GLU B O 1
ATOM 1534 N N . PHE B 1 38 ? 23.318 19.910 -8.460 1.00 52.15 38 PHE B N 1
ATOM 1535 C CA . PHE B 1 38 ? 23.917 20.118 -7.147 1.00 48.38 38 PHE B CA 1
ATOM 1536 C C . PHE B 1 38 ? 22.980 20.963 -6.310 1.00 47.73 38 PHE B C 1
ATOM 1537 O O . PHE B 1 38 ? 22.528 20.550 -5.240 1.00 47.39 38 PHE B O 1
ATOM 1545 N N . TYR B 1 39 ? 22.714 22.167 -6.803 1.00 46.84 39 TYR B N 1
ATOM 1546 C CA . TYR B 1 39 ? 21.832 23.105 -6.119 1.00 46.62 39 TYR B CA 1
ATOM 1547 C C . TYR B 1 39 ? 20.448 22.490 -5.941 1.00 46.16 39 TYR B C 1
ATOM 1548 O O . TYR B 1 39 ? 19.753 22.778 -4.972 1.00 45.89 39 TYR B O 1
ATOM 1557 N N . LYS B 1 40 ? 20.051 21.643 -6.882 1.00 46.61 40 LYS B N 1
ATOM 1558 C CA . LYS B 1 40 ? 18.748 20.996 -6.808 1.00 45.98 40 LYS B CA 1
ATOM 1559 C C . LYS B 1 40 ? 18.749 20.069 -5.596 1.00 46.14 40 LYS B C 1
ATOM 1560 O O . LYS B 1 40 ? 17.867 20.150 -4.736 1.00 45.63 40 LYS B O 1
ATOM 1566 N N . SER B 1 41 ? 19.765 19.211 -5.524 1.00 45.49 41 SER B N 1
ATOM 1567 C CA . SER B 1 41 ? 19.907 18.265 -4.427 1.00 47.54 41 SER B CA 1
ATOM 1568 C C . SER B 1 41 ? 20.222 18.929 -3.075 1.00 49.01 41 SER B C 1
ATOM 1569 O O . SER B 1 41 ? 19.823 18.418 -2.027 1.00 50.78 41 SER B O 1
ATOM 1572 N N . LEU B 1 42 ? 20.929 20.059 -3.093 1.00 49.90 42 LEU B N 1
ATOM 1573 C CA . LEU B 1 42 ? 21.272 20.765 -1.858 1.00 50.37 42 LEU B CA 1
ATOM 1574 C C . LEU B 1 42 ? 19.998 21.303 -1.217 1.00 53.15 42 LEU B C 1
ATOM 1575 O O . LEU B 1 42 ? 19.720 21.041 -0.045 1.00 52.88 42 LEU B O 1
ATOM 1580 N N . ALA B 1 43 ? 19.233 22.064 -1.997 1.00 55.54 43 ALA B N 1
ATOM 1581 C CA . ALA B 1 43 ? 17.986 22.663 -1.531 1.00 58.00 43 ALA B CA 1
ATOM 1582 C C . ALA B 1 43 ? 16.978 21.619 -1.076 1.00 59.88 43 ALA B C 1
ATOM 1583 O O . ALA B 1 43 ? 16.182 21.863 -0.168 1.00 59.44 43 ALA B O 1
ATOM 1585 N N . GLU B 1 44 ? 17.012 20.455 -1.714 1.00 62.90 44 GLU B N 1
ATOM 1586 C CA . GLU B 1 44 ? 16.090 19.374 -1.378 1.00 65.86 44 GLU B CA 1
ATOM 1587 C C . GLU B 1 44 ? 16.213 18.986 0.095 1.00 67.25 44 GLU B C 1
ATOM 1588 O O . GLU B 1 44 ? 15.222 18.716 0.774 1.00 68.18 44 GLU B O 1
ATOM 1594 N N . LYS B 1 45 ? 17.449 18.970 0.573 1.00 67.91 45 LYS B N 1
ATOM 1595 C CA . LYS B 1 45 ? 17.759 18.598 1.941 1.00 68.18 45 LYS B CA 1
ATOM 1596 C C . LYS B 1 45 ? 18.177 19.819 2.747 1.00 69.78 45 LYS B C 1
ATOM 1597 O O . LYS B 1 45 ? 19.367 20.051 2.935 1.00 70.14 45 LYS B O 1
ATOM 1603 N N . ILE B 1 46 ? 17.214 20.599 3.225 1.00 71.01 46 ILE B N 1
ATOM 1604 C CA . ILE B 1 46 ? 17.544 21.791 3.999 1.00 72.56 46 ILE B CA 1
ATOM 1605 C C . ILE B 1 46 ? 16.658 21.969 5.224 1.00 73.58 46 ILE B C 1
ATOM 1606 O O . ILE B 1 46 ? 17.150 22.130 6.343 1.00 74.11 46 ILE B O 1
ATOM 1611 N N . LYS B 1 47 ? 15.350 21.942 5.010 1.00 74.44 47 LYS B N 1
ATOM 1612 C CA . LYS B 1 47 ? 14.401 22.109 6.104 1.00 75.56 47 LYS B CA 1
ATOM 1613 C C . LYS B 1 47 ? 14.511 23.505 6.727 1.00 75.95 47 LYS B C 1
ATOM 1614 O O . LYS B 1 47 ? 13.930 23.769 7.777 1.00 75.60 47 LYS B O 1
ATOM 1620 N N . ILE B 1 48 ? 15.256 24.395 6.075 1.00 76.82 48 ILE B N 1
ATOM 1621 C CA . ILE B 1 48 ? 15.409 25.760 6.570 1.00 78.14 48 ILE B CA 1
ATOM 1622 C C . ILE B 1 48 ? 14.605 26.735 5.711 1.00 79.25 48 ILE B C 1
ATOM 1623 O O . ILE B 1 48 ? 14.994 27.058 4.589 1.00 77.50 48 ILE B O 1
ATOM 1628 N N . GLU B 1 49 ? 13.481 27.193 6.259 1.00 81.36 49 GLU B N 1
ATOM 1629 C CA . GLU B 1 49 ? 12.576 28.124 5.583 1.00 83.88 49 GLU B CA 1
ATOM 1630 C C . GLU B 1 49 ? 13.205 29.497 5.302 1.00 84.17 49 GLU B C 1
ATOM 1631 O O . GLU B 1 49 ? 12.821 30.496 5.915 1.00 85.92 49 GLU B O 1
ATOM 1637 N N . ALA B 1 50 ? 14.150 29.549 4.363 1.00 82.01 50 ALA B N 1
ATOM 1638 C CA . ALA B 1 50 ? 14.837 30.797 4.038 1.00 80.12 50 ALA B CA 1
ATOM 1639 C C . ALA B 1 50 ? 15.999 30.534 3.093 1.00 79.08 50 ALA B C 1
ATOM 1640 O O . ALA B 1 50 ? 16.181 31.235 2.094 1.00 79.18 50 ALA B O 1
ATOM 1642 N N . LEU B 1 51 ? 16.799 29.528 3.434 1.00 77.42 51 LEU B N 1
ATOM 1643 C CA . LEU B 1 51 ? 17.953 29.142 2.629 1.00 74.30 51 LEU B CA 1
ATOM 1644 C C . LEU B 1 51 ? 17.489 28.339 1.427 1.00 72.04 51 LEU B C 1
ATOM 1645 O O . LEU B 1 51 ? 17.915 28.603 0.310 1.00 72.57 51 LEU B O 1
ATOM 1650 N N . LYS B 1 52 ? 16.614 27.363 1.663 1.00 70.16 52 LYS B N 1
ATOM 1651 C CA . LYS B 1 52 ? 16.102 26.512 0.592 1.00 67.93 52 LYS B CA 1
ATOM 1652 C C . LYS B 1 52 ? 15.585 27.344 -0.580 1.00 67.67 52 LYS B C 1
ATOM 1653 O O . LYS B 1 52 ? 15.726 26.948 -1.737 1.00 66.95 52 LYS B O 1
ATOM 1659 N N . GLU B 1 53 ? 14.996 28.501 -0.288 1.00 68.16 53 GLU B N 1
ATOM 1660 C CA . GLU B 1 53 ? 14.487 29.362 -1.356 1.00 69.39 53 GLU B CA 1
ATOM 1661 C C . GLU B 1 53 ? 15.625 29.864 -2.253 1.00 68.12 53 GLU B C 1
ATOM 1662 O O . GLU B 1 53 ? 15.634 29.594 -3.459 1.00 67.16 53 GLU B O 1
ATOM 1668 N N . LYS B 1 54 ? 16.581 30.576 -1.653 1.00 66.45 54 LYS B N 1
ATOM 1669 C CA . LYS B 1 54 ? 17.729 31.113 -2.380 1.00 64.85 54 LYS B CA 1
ATOM 1670 C C . LYS B 1 54 ? 18.416 30.062 -3.235 1.00 63.62 54 LYS B C 1
ATOM 1671 O O . LYS B 1 54 ? 18.754 30.309 -4.391 1.00 63.49 54 LYS B O 1
ATOM 1677 N N . ILE B 1 55 ? 18.625 28.883 -2.666 1.00 62.49 55 ILE B N 1
ATOM 1678 C CA . ILE B 1 55 ? 19.286 27.822 -3.403 1.00 61.01 55 ILE B CA 1
ATOM 1679 C C . ILE B 1 55 ? 18.460 27.359 -4.588 1.00 61.45 55 ILE B C 1
ATOM 1680 O O . ILE B 1 55 ? 19.006 27.050 -5.644 1.00 61.98 55 ILE B O 1
ATOM 1685 N N . ASN B 1 56 ? 17.144 27.299 -4.410 1.00 61.49 56 ASN B N 1
ATOM 1686 C CA . ASN B 1 56 ? 16.274 26.866 -5.491 1.00 61.08 56 ASN B CA 1
ATOM 1687 C C . ASN B 1 56 ? 16.365 27.850 -6.648 1.00 61.77 56 ASN B C 1
ATOM 1688 O O . ASN B 1 56 ? 16.496 27.452 -7.807 1.00 60.94 56 ASN B O 1
ATOM 1693 N N . TRP B 1 57 ? 16.321 29.139 -6.334 1.00 63.90 57 TRP B N 1
ATOM 1694 C CA . TRP B 1 57 ? 16.403 30.151 -7.374 1.00 65.68 57 TRP B CA 1
ATOM 1695 C C . TRP B 1 57 ? 17.748 30.085 -8.108 1.00 65.12 57 TRP B C 1
ATOM 1696 O O . TRP B 1 57 ? 17.844 30.465 -9.275 1.00 65.22 57 TRP B O 1
ATOM 1707 N N . LEU B 1 58 ? 18.780 29.589 -7.430 1.00 64.47 58 LEU B N 1
ATOM 1708 C CA . LEU B 1 58 ? 20.089 29.466 -8.052 1.00 64.01 58 LEU B CA 1
ATOM 1709 C C . LEU B 1 58 ? 20.107 28.288 -9.010 1.00 64.29 58 LEU B C 1
ATOM 1710 O O . LEU B 1 58 ? 20.847 28.292 -10.002 1.00 65.17 58 LEU B O 1
ATOM 1715 N N . ALA B 1 59 ? 19.302 27.274 -8.717 1.00 64.41 59 ALA B N 1
ATOM 1716 C CA . ALA B 1 59 ? 19.239 26.104 -9.586 1.00 64.61 59 ALA B CA 1
ATOM 1717 C C . ALA B 1 59 ? 18.661 26.500 -10.946 1.00 64.62 59 ALA B C 1
ATOM 1718 O O . ALA B 1 59 ? 19.135 26.030 -11.978 1.00 63.22 59 ALA B O 1
ATOM 1720 N N . GLU B 1 60 ? 17.654 27.376 -10.938 1.00 65.97 60 GLU B N 1
ATOM 1721 C CA . GLU B 1 60 ? 17.013 27.838 -12.175 1.00 67.79 60 GLU B CA 1
ATOM 1722 C C . GLU B 1 60 ? 17.985 28.582 -13.057 1.00 67.23 60 GLU B C 1
ATOM 1723 O O . GLU B 1 60 ? 18.023 28.378 -14.268 1.00 67.58 60 GLU B O 1
ATOM 1729 N N . GLU B 1 61 ? 18.755 29.466 -12.440 1.00 67.10 61 GLU B N 1
ATOM 1730 C CA . GLU B 1 61 ? 19.733 30.251 -13.164 1.00 67.30 61 GLU B CA 1
ATOM 1731 C C . GLU B 1 61 ? 20.736 29.361 -13.885 1.00 65.90 61 GLU B C 1
ATOM 1732 O O . GLU B 1 61 ? 21.132 29.656 -15.009 1.00 65.57 61 GLU B O 1
ATOM 1738 N N . GLU B 1 62 ? 21.137 28.268 -13.243 1.00 64.48 62 GLU B N 1
ATOM 1739 C CA . GLU B 1 62 ? 22.095 27.353 -13.848 1.00 63.33 62 GLU B CA 1
ATOM 1740 C C . GLU B 1 62 ? 21.435 26.566 -14.969 1.00 62.44 62 GLU B C 1
ATOM 1741 O O . GLU B 1 62 ? 22.106 26.046 -15.866 1.00 63.01 62 GLU B O 1
ATOM 1747 N N . LYS B 1 63 ? 20.113 26.488 -14.908 1.00 60.70 63 LYS B N 1
ATOM 1748 C CA . LYS B 1 63 ? 19.323 25.767 -15.901 1.00 59.77 63 LYS B CA 1
ATOM 1749 C C . LYS B 1 63 ? 19.408 26.481 -17.246 1.00 57.38 63 LYS B C 1
ATOM 1750 O O . LYS B 1 63 ? 19.626 25.862 -18.291 1.00 56.79 63 LYS B O 1
ATOM 1756 N N . LYS B 1 64 ? 19.221 27.796 -17.197 1.00 54.35 64 LYS B N 1
ATOM 1757 C CA . LYS B 1 64 ? 19.260 28.635 -18.374 1.00 49.25 64 LYS B CA 1
ATOM 1758 C C . LYS B 1 64 ? 20.663 28.789 -18.888 1.00 46.06 64 LYS B C 1
ATOM 1759 O O . LYS B 1 64 ? 20.862 28.917 -20.090 1.00 47.26 64 LYS B O 1
ATOM 1765 N N . HIS B 1 65 ? 21.647 28.795 -17.993 1.00 43.50 65 HIS B N 1
ATOM 1766 C CA . HIS B 1 65 ? 23.031 28.939 -18.449 1.00 39.49 65 HIS B CA 1
ATOM 1767 C C . HIS B 1 65 ? 23.337 27.828 -19.442 1.00 37.35 65 HIS B C 1
ATOM 1768 O O . HIS B 1 65 ? 24.002 28.066 -20.439 1.00 35.72 65 HIS B O 1
ATOM 1775 N N . GLU B 1 66 ? 22.846 26.619 -19.178 1.00 37.35 66 GLU B N 1
ATOM 1776 C CA . GLU B 1 66 ? 23.107 25.521 -20.094 1.00 37.74 66 GLU B CA 1
ATOM 1777 C C . GLU B 1 66 ? 22.432 25.744 -21.433 1.00 37.95 66 GLU B C 1
ATOM 1778 O O . GLU B 1 66 ? 23.005 25.464 -22.499 1.00 37.86 66 GLU B O 1
ATOM 1784 N N . ALA B 1 67 ? 21.198 26.223 -21.382 1.00 37.20 67 ALA B N 1
ATOM 1785 C CA . ALA B 1 67 ? 20.455 26.485 -22.604 1.00 37.89 67 ALA B CA 1
ATOM 1786 C C . ALA B 1 67 ? 21.245 27.467 -23.467 1.00 38.36 67 ALA B C 1
ATOM 1787 O O . ALA B 1 67 ? 21.419 27.253 -24.669 1.00 38.48 67 ALA B O 1
ATOM 1789 N N . LEU B 1 68 ? 21.741 28.532 -22.845 1.00 37.36 68 LEU B N 1
ATOM 1790 C CA . LEU B 1 68 ? 22.494 29.534 -23.580 1.00 37.26 68 LEU B CA 1
ATOM 1791 C C . LEU B 1 68 ? 23.796 28.981 -24.109 1.00 36.19 68 LEU B C 1
ATOM 1792 O O . LEU B 1 68 ? 24.201 29.291 -25.230 1.00 37.15 68 LEU B O 1
ATOM 1797 N N . LEU B 1 69 ? 24.460 28.168 -23.298 1.00 34.93 69 LEU B N 1
ATOM 1798 C CA . LEU B 1 69 ? 25.730 27.585 -23.706 1.00 35.36 69 LEU B CA 1
ATOM 1799 C C . LEU B 1 69 ? 25.549 26.523 -24.801 1.00 35.17 69 LEU B C 1
A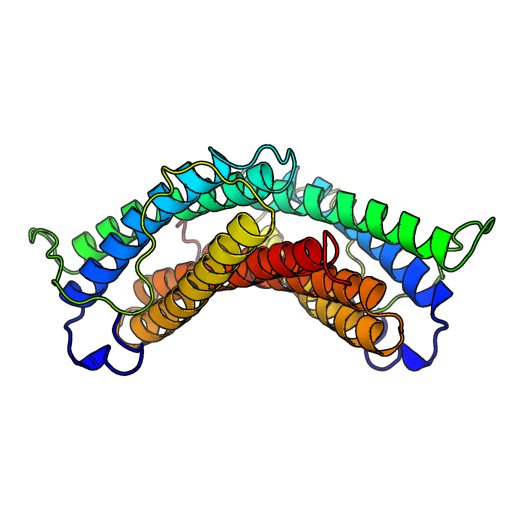TOM 1800 O O . LEU B 1 69 ? 26.397 26.404 -25.692 1.00 32.44 69 LEU B O 1
ATOM 1805 N N . ARG B 1 70 ? 24.436 25.781 -24.738 1.00 34.54 70 ARG B N 1
ATOM 1806 C CA . ARG B 1 70 ? 24.109 24.742 -25.724 1.00 34.35 70 ARG B CA 1
ATOM 1807 C C . ARG B 1 70 ? 23.870 25.381 -27.087 1.00 33.68 70 ARG B C 1
ATOM 1808 O O . ARG B 1 70 ? 24.183 24.795 -28.133 1.00 32.57 70 ARG B O 1
ATOM 1816 N N . LYS B 1 71 ? 23.289 26.580 -27.039 1.00 33.00 71 LYS B N 1
ATOM 1817 C CA . LYS B 1 71 ? 22.988 27.393 -28.211 1.00 34.03 71 LYS B CA 1
ATOM 1818 C C . LYS B 1 71 ? 24.267 27.945 -28.838 1.00 34.35 71 LYS B C 1
ATOM 1819 O O . LYS B 1 71 ? 24.542 27.712 -30.016 1.00 36.11 71 LYS B O 1
ATOM 1825 N N . LEU B 1 72 ? 25.042 28.688 -28.052 1.00 33.97 72 LEU B N 1
ATOM 1826 C CA . LEU B 1 72 ? 26.282 29.274 -28.546 1.00 33.13 72 LEU B CA 1
ATOM 1827 C C . LEU B 1 72 ? 27.159 28.213 -29.183 1.00 32.38 72 LEU B C 1
ATOM 1828 O O . LEU B 1 72 ? 27.658 28.404 -30.291 1.00 32.90 72 LEU B O 1
ATOM 1833 N N . TYR B 1 73 ? 27.338 27.107 -28.465 1.00 30.63 73 TYR B N 1
ATOM 1834 C CA . TYR B 1 73 ? 28.144 25.997 -28.928 1.00 32.07 73 TYR B CA 1
ATOM 1835 C C . TYR B 1 73 ? 27.684 25.551 -30.309 1.00 32.58 73 TYR B C 1
ATOM 1836 O O . TYR B 1 73 ? 28.501 25.324 -31.204 1.00 31.98 73 TYR B O 1
ATOM 1845 N N . SER B 1 74 ? 26.376 25.438 -30.500 1.00 32.32 74 SER B N 1
ATOM 1846 C CA . SER B 1 74 ? 25.877 25.019 -31.796 1.00 35.23 74 SER B CA 1
ATOM 1847 C C . SER B 1 74 ? 26.222 26.043 -32.875 1.00 37.75 74 SER B C 1
ATOM 1848 O O . SER B 1 74 ? 26.550 25.685 -34.006 1.00 35.82 74 SER B O 1
ATOM 1851 N N . GLN B 1 75 ? 26.132 27.319 -32.505 1.00 40.60 75 GLN B N 1
ATOM 1852 C CA . GLN B 1 75 ? 26.449 28.427 -33.392 1.00 42.38 75 GLN B CA 1
ATOM 1853 C C . GLN B 1 75 ? 27.912 28.341 -33.818 1.00 44.33 75 GLN B C 1
ATOM 1854 O O . GLN B 1 75 ? 28.225 28.420 -35.012 1.00 45.12 75 GLN B O 1
ATOM 1860 N N . MET B 1 76 ? 28.810 28.171 -32.845 1.00 44.41 76 MET B N 1
ATOM 1861 C CA . MET B 1 76 ? 30.234 28.070 -33.155 1.00 43.79 76 MET B CA 1
ATOM 1862 C C . MET B 1 76 ? 30.574 26.702 -33.769 1.00 43.87 76 MET B C 1
ATOM 1863 O O . MET B 1 76 ? 31.577 26.580 -34.461 1.00 44.19 76 MET B O 1
ATOM 1868 N N . PHE B 1 77 ? 29.747 25.680 -33.538 1.00 44.11 77 PHE B N 1
ATOM 1869 C CA . PHE B 1 77 ? 30.018 24.345 -34.110 1.00 44.17 77 PHE B CA 1
ATOM 1870 C C . PHE B 1 77 ? 28.759 23.674 -34.673 1.00 43.92 77 PHE B C 1
ATOM 1871 O O . PHE B 1 77 ? 28.166 22.800 -34.032 1.00 43.77 77 PHE B O 1
ATOM 1879 N N . PRO B 1 78 ? 28.363 24.048 -35.904 1.00 44.28 78 PRO B N 1
ATOM 1880 C CA . PRO B 1 78 ? 27.168 23.490 -36.550 1.00 44.67 78 PRO B CA 1
ATOM 1881 C C . PRO B 1 78 ? 27.190 21.995 -36.836 1.00 44.49 78 PRO B C 1
ATOM 1882 O O . PRO B 1 78 ? 28.199 21.450 -37.277 1.00 45.15 78 PRO B O 1
ATOM 1886 N N . GLY B 1 79 ? 26.067 21.339 -36.567 1.00 44.18 79 GLY B N 1
ATOM 1887 C CA . GLY B 1 79 ? 25.957 19.916 -36.821 1.00 45.86 79 GLY B CA 1
ATOM 1888 C C . GLY B 1 79 ? 26.816 19.024 -35.955 1.00 47.10 79 GLY B C 1
ATOM 1889 O O . GLY B 1 79 ? 26.871 17.822 -36.186 1.00 48.85 79 GLY B O 1
ATOM 1890 N N . LYS B 1 80 ? 27.484 19.601 -34.962 1.00 50.02 80 LYS B N 1
ATOM 1891 C CA . LYS B 1 80 ? 28.341 18.835 -34.057 1.00 50.93 80 LYS B CA 1
ATOM 1892 C C . LYS B 1 80 ? 27.610 18.421 -32.791 1.00 51.53 80 LYS B C 1
ATOM 1893 O O . LYS B 1 80 ? 26.638 19.053 -32.377 1.00 50.70 80 LYS B O 1
ATOM 1899 N N . GLU B 1 81 ? 28.090 17.348 -32.179 1.00 52.61 81 GLU B N 1
ATOM 1900 C CA . GLU B 1 81 ? 27.508 16.851 -30.943 1.00 53.62 81 GLU B CA 1
ATOM 1901 C C . GLU B 1 81 ? 28.456 17.174 -29.799 1.00 53.75 81 GLU B C 1
ATOM 1902 O O . GLU B 1 81 ? 29.580 16.676 -29.766 1.00 54.85 81 GLU B O 1
ATOM 1908 N N . VAL B 1 82 ? 28.005 18.004 -28.865 1.00 53.43 82 VAL B N 1
ATOM 1909 C CA . VAL B 1 82 ? 28.826 18.387 -27.714 1.00 53.56 82 VAL B CA 1
ATOM 1910 C C . VAL B 1 82 ? 29.543 17.174 -27.097 1.00 53.62 82 VAL B C 1
ATOM 1911 O O . VAL B 1 82 ? 28.890 16.237 -26.639 1.00 54.66 82 VAL B O 1
ATOM 1915 N N . VAL B 1 83 ? 30.876 17.187 -27.097 1.00 52.87 83 VAL B N 1
ATOM 1916 C CA . VAL B 1 83 ? 31.658 16.099 -26.498 1.00 52.74 83 VAL B CA 1
ATOM 1917 C C . VAL B 1 83 ? 32.334 16.605 -25.220 1.00 52.42 83 VAL B C 1
ATOM 1918 O O . VAL B 1 83 ? 33.378 17.262 -25.265 1.00 51.56 83 VAL B O 1
ATOM 1922 N N . PHE B 1 84 ? 31.715 16.298 -24.086 1.00 51.95 84 PHE B N 1
ATOM 1923 C CA . PHE B 1 84 ? 32.206 16.706 -22.779 1.00 51.51 84 PHE B CA 1
ATOM 1924 C C . PHE B 1 84 ? 33.593 16.155 -22.484 1.00 50.56 84 PHE B C 1
ATOM 1925 O O . PHE B 1 84 ? 33.801 14.938 -22.507 1.00 49.29 84 PHE B O 1
ATOM 1933 N N . PRO B 1 85 ? 34.564 17.051 -22.199 1.00 49.70 85 PRO B N 1
ATOM 1934 C CA . PRO B 1 85 ? 35.930 16.621 -21.899 1.00 48.38 85 PRO B CA 1
ATOM 1935 C C . PRO B 1 85 ? 35.978 15.854 -20.596 1.00 46.91 85 PRO B C 1
ATOM 1936 O O . PRO B 1 85 ? 35.128 16.028 -19.726 1.00 46.16 85 PRO B O 1
ATOM 1940 N N . LYS B 1 86 ? 36.975 14.994 -20.472 1.00 46.30 86 LYS B N 1
ATOM 1941 C CA . LYS B 1 86 ? 37.106 14.189 -19.282 1.00 45.24 86 LYS B CA 1
ATOM 1942 C C . LYS B 1 86 ? 37.909 14.914 -18.211 1.00 42.78 86 LYS B C 1
ATOM 1943 O O . LYS B 1 86 ? 38.252 14.336 -17.187 1.00 42.59 86 LYS B O 1
ATOM 1949 N N . GLU B 1 87 ? 38.184 16.191 -18.448 1.00 41.79 87 GLU B N 1
ATOM 1950 C CA . GLU B 1 87 ? 38.931 17.029 -17.511 1.00 42.80 87 GLU B CA 1
ATOM 1951 C C . GLU B 1 87 ? 38.161 18.328 -17.259 1.00 44.83 87 GLU B C 1
ATOM 1952 O O . GLU B 1 87 ? 37.391 18.768 -18.110 1.00 45.51 87 GLU B O 1
ATOM 1958 N N . HIS B 1 88 ? 38.375 18.959 -16.110 1.00 47.97 88 HIS B N 1
ATOM 1959 C CA . HIS B 1 88 ? 37.662 20.202 -15.818 1.00 52.04 88 HIS B CA 1
ATOM 1960 C C . HIS B 1 88 ? 38.466 21.217 -15.005 1.00 53.90 88 HIS B C 1
ATOM 1961 O O . HIS B 1 88 ? 39.506 20.892 -14.443 1.00 54.93 88 HIS B O 1
ATOM 1968 N N . ILE B 1 89 ? 37.984 22.456 -14.965 1.00 56.33 89 ILE B N 1
ATOM 1969 C CA . ILE B 1 89 ? 38.650 23.511 -14.205 1.00 58.58 89 ILE B CA 1
ATOM 1970 C C . ILE B 1 89 ? 37.826 23.834 -12.957 1.00 61.99 89 ILE B C 1
ATOM 1971 O O . ILE B 1 89 ? 36.601 23.806 -13.004 1.00 61.97 89 ILE B O 1
ATOM 1976 N N . GLY B 1 90 ? 38.493 24.149 -11.852 1.00 64.61 90 GLY B N 1
ATOM 1977 C CA . GLY B 1 90 ? 37.768 24.475 -10.640 1.00 67.99 90 GLY B CA 1
ATOM 1978 C C . GLY B 1 90 ? 37.157 23.239 -10.015 1.00 70.69 90 GLY B C 1
ATOM 1979 O O . GLY B 1 90 ? 37.269 22.152 -10.582 1.00 72.32 90 GLY B O 1
ATOM 1980 N N . PRO B 1 91 ? 36.507 23.364 -8.845 1.00 71.93 91 PRO B N 1
ATOM 1981 C CA . PRO B 1 91 ? 35.882 22.225 -8.159 1.00 72.74 91 PRO B CA 1
ATOM 1982 C C . PRO B 1 91 ? 34.610 21.744 -8.855 1.00 74.38 91 PRO B C 1
ATOM 1983 O O . PRO B 1 91 ? 33.853 22.546 -9.403 1.00 74.78 91 PRO B O 1
ATOM 1987 N N . GLU B 1 92 ? 34.385 20.433 -8.841 1.00 75.63 92 GLU B N 1
ATOM 1988 C CA . GLU B 1 92 ? 33.200 19.857 -9.463 1.00 76.79 92 GLU B CA 1
ATOM 1989 C C . GLU B 1 92 ? 32.279 19.311 -8.378 1.00 78.30 92 GLU B C 1
ATOM 1990 O O . GLU B 1 92 ? 32.537 18.258 -7.795 1.00 78.57 92 GLU B O 1
ATOM 1996 N N . LEU B 1 93 ? 31.207 20.048 -8.113 1.00 79.89 93 LEU B N 1
ATOM 1997 C CA . LEU B 1 93 ? 30.228 19.683 -7.098 1.00 80.87 93 LEU B CA 1
ATOM 1998 C C . LEU B 1 93 ? 29.365 18.499 -7.533 1.00 81.21 93 LEU B C 1
ATOM 1999 O O . LEU B 1 93 ? 28.892 18.437 -8.671 1.00 81.06 93 LEU B O 1
ATOM 2004 N N . GLN B 1 94 ? 29.160 17.566 -6.610 1.00 80.38 94 GLN B N 1
ATOM 2005 C CA . GLN B 1 94 ? 28.352 16.387 -6.876 1.00 79.50 94 GLN B CA 1
ATOM 2006 C C . GLN B 1 94 ? 27.048 16.536 -6.098 1.00 79.12 94 GLN B C 1
ATOM 2007 O O . GLN B 1 94 ? 27.026 17.163 -5.040 1.00 79.38 94 GLN B O 1
ATOM 2013 N N . PRO B 1 95 ? 25.942 15.973 -6.612 1.00 78.42 95 PRO B N 1
ATOM 2014 C CA . PRO B 1 95 ? 24.655 16.080 -5.918 1.00 78.89 95 PRO B CA 1
ATOM 2015 C C . PRO B 1 95 ? 24.667 15.396 -4.557 1.00 80.01 95 PRO B C 1
ATOM 2016 O O . PRO B 1 95 ? 25.120 14.260 -4.429 1.00 80.56 95 PRO B O 1
ATOM 2020 N N . VAL B 1 96 ? 24.179 16.096 -3.538 1.00 80.96 96 VAL B N 1
ATOM 2021 C CA . VAL B 1 96 ? 24.143 15.543 -2.192 1.00 81.84 96 VAL B CA 1
ATOM 2022 C C . VAL B 1 96 ? 23.105 14.429 -2.093 1.00 83.08 96 VAL B C 1
ATOM 2023 O O . VAL B 1 96 ? 21.933 14.618 -2.416 1.00 83.20 96 VAL B O 1
ATOM 2027 N N . ALA B 1 97 ? 23.547 13.256 -1.659 1.00 84.63 97 ALA B N 1
ATOM 2028 C CA . ALA B 1 97 ? 22.652 12.120 -1.526 1.00 86.76 97 ALA B CA 1
ATOM 2029 C C . ALA B 1 97 ? 22.296 11.887 -0.061 1.00 88.60 97 ALA B C 1
ATOM 2030 O O . ALA B 1 97 ? 21.128 11.683 0.286 1.00 88.46 97 ALA B O 1
ATOM 2032 N N . ARG B 1 98 ? 23.310 11.927 0.798 1.00 90.19 98 ARG B N 1
ATOM 2033 C CA . ARG B 1 98 ? 23.111 11.717 2.225 1.00 91.85 98 ARG B CA 1
ATOM 2034 C C . ARG B 1 98 ? 22.159 12.745 2.829 1.00 92.25 98 ARG B C 1
ATOM 2035 O O . ARG B 1 98 ? 21.432 13.429 2.110 1.00 91.93 98 ARG B O 1
ATOM 2043 N N . GLU B 1 99 ? 22.153 12.842 4.152 1.00 92.72 99 GLU B N 1
ATOM 2044 C CA . GLU B 1 99 ? 21.282 13.793 4.826 1.00 92.95 99 GLU B CA 1
ATOM 2045 C C . GLU B 1 99 ? 22.117 14.758 5.645 1.00 91.98 99 GLU B C 1
ATOM 2046 O O . GLU B 1 99 ? 23.221 14.422 6.081 1.00 92.07 99 GLU B O 1
ATOM 2052 N N . LEU B 1 100 ? 21.588 15.958 5.851 1.00 90.63 100 LEU B N 1
ATOM 2053 C CA . LEU B 1 100 ? 22.290 16.970 6.624 1.00 90.06 100 LEU B CA 1
ATOM 2054 C C . LEU B 1 100 ? 21.991 16.825 8.122 1.00 89.49 100 LEU B C 1
ATOM 2055 O O . LEU B 1 100 ? 20.970 17.293 8.635 1.00 88.20 100 LEU B O 1
ATOM 2060 N N . GLU B 1 101 ? 22.905 16.157 8.812 1.00 88.87 101 GLU B N 1
ATOM 2061 C CA . GLU B 1 101 ? 22.766 15.905 10.237 1.00 88.48 101 GLU B CA 1
ATOM 2062 C C . GLU B 1 101 ? 22.984 17.162 11.072 1.00 86.05 101 GLU B C 1
ATOM 2063 O O . GLU B 1 101 ? 22.134 17.543 11.873 1.00 86.90 101 GLU B O 1
ATOM 2069 N N . LYS B 1 102 ? 24.125 17.806 10.857 1.00 82.50 102 LYS B N 1
ATOM 2070 C CA . LYS B 1 102 ? 24.502 18.995 11.606 1.00 78.03 102 LYS B CA 1
ATOM 2071 C C . LYS B 1 102 ? 24.456 20.267 10.763 1.00 74.97 102 LYS B C 1
ATOM 2072 O O . LYS B 1 102 ? 24.529 20.214 9.535 1.00 75.33 102 LYS B O 1
ATOM 2078 N N . VAL B 1 103 ? 24.332 21.412 11.425 1.00 70.74 103 VAL B N 1
ATOM 2079 C CA . VAL B 1 103 ? 24.306 22.691 10.727 1.00 66.04 103 VAL B CA 1
ATOM 2080 C C . VAL B 1 103 ? 25.650 22.818 10.027 1.00 63.00 103 VAL B C 1
ATOM 2081 O O . VAL B 1 103 ? 25.770 23.487 9.009 1.00 62.04 103 VAL B O 1
ATOM 2085 N N . GLN B 1 104 ? 26.652 22.153 10.596 1.00 60.56 104 GLN B N 1
ATOM 2086 C CA . GLN B 1 104 ? 28.010 22.164 10.069 1.00 57.80 104 GLN B CA 1
ATOM 2087 C C . GLN B 1 104 ? 28.095 21.655 8.634 1.00 56.78 104 GLN B C 1
ATOM 2088 O O . GLN B 1 104 ? 28.923 22.124 7.859 1.00 56.82 104 GLN B O 1
ATOM 2094 N N . ASP B 1 105 ? 27.246 20.692 8.289 1.00 55.78 105 ASP B N 1
ATOM 2095 C CA . ASP B 1 105 ? 27.219 20.134 6.944 1.00 56.00 105 ASP B CA 1
ATOM 2096 C C . ASP B 1 105 ? 26.820 21.219 5.950 1.00 55.77 105 ASP B C 1
ATOM 2097 O O . ASP B 1 105 ? 27.404 21.334 4.878 1.00 55.65 105 ASP B O 1
ATOM 2102 N N . ILE B 1 106 ? 25.803 21.997 6.315 1.00 55.38 106 ILE B N 1
ATOM 2103 C CA . ILE B 1 106 ? 25.299 23.086 5.481 1.00 53.31 106 ILE B CA 1
ATOM 2104 C C . ILE B 1 106 ? 26.469 23.999 5.154 1.00 53.63 106 ILE B C 1
ATOM 2105 O O . ILE B 1 106 ? 26.685 24.365 4.006 1.00 54.79 106 ILE B O 1
ATOM 2110 N N . ILE B 1 107 ? 27.212 24.372 6.189 1.00 53.18 107 ILE B N 1
ATOM 2111 C CA . ILE B 1 107 ? 28.366 25.246 6.042 1.00 52.96 107 ILE B CA 1
ATOM 2112 C C . ILE B 1 107 ? 29.308 24.654 4.997 1.00 53.30 107 ILE B C 1
ATOM 2113 O O . ILE B 1 107 ? 29.648 25.293 3.999 1.00 53.38 107 ILE B O 1
ATOM 2118 N N . ASP B 1 108 ? 29.729 23.420 5.250 1.00 52.19 108 ASP B N 1
ATOM 2119 C CA . ASP B 1 108 ? 30.639 22.714 4.368 1.00 51.88 108 ASP B CA 1
ATOM 2120 C C . ASP B 1 108 ? 30.222 22.802 2.899 1.00 51.37 108 ASP B C 1
ATOM 2121 O O . ASP B 1 108 ? 31.065 22.982 2.035 1.00 51.86 108 ASP B O 1
ATOM 2126 N N . LEU B 1 109 ? 28.927 22.676 2.627 1.00 51.25 109 LEU B N 1
ATOM 2127 C CA . LEU B 1 109 ? 28.411 22.737 1.265 1.00 50.79 109 LEU B CA 1
ATOM 2128 C C . LEU B 1 109 ? 28.328 24.159 0.728 1.00 51.56 109 LEU B C 1
ATOM 2129 O O . LEU B 1 109 ? 28.531 24.383 -0.460 1.00 51.05 109 LEU B O 1
ATOM 2134 N N . ILE B 1 110 ? 28.008 25.109 1.601 1.00 52.83 110 ILE B N 1
ATOM 2135 C CA . ILE B 1 110 ? 27.898 26.509 1.210 1.00 53.67 110 ILE B CA 1
ATOM 2136 C C . ILE B 1 110 ? 29.268 27.113 0.960 1.00 54.74 110 ILE B C 1
ATOM 2137 O O . ILE B 1 110 ? 29.417 28.017 0.135 1.00 55.31 110 ILE B O 1
ATOM 2142 N N . ARG B 1 111 ? 30.270 26.628 1.684 1.00 55.48 111 ARG B N 1
ATOM 2143 C CA . ARG B 1 111 ? 31.618 27.155 1.516 1.00 56.11 111 ARG B CA 1
ATOM 2144 C C . ARG B 1 111 ? 32.174 26.669 0.185 1.00 53.78 111 ARG B C 1
ATOM 2145 O O . ARG B 1 111 ? 32.838 27.422 -0.524 1.00 53.55 111 ARG B O 1
ATOM 2153 N N . TRP B 1 112 ? 31.881 25.416 -0.154 1.00 51.56 112 TRP B N 1
ATOM 2154 C CA . TRP B 1 112 ? 32.342 24.851 -1.408 1.00 50.85 112 TRP B CA 1
ATOM 2155 C C . TRP B 1 112 ? 31.556 25.378 -2.601 1.00 48.21 112 TRP B C 1
ATOM 2156 O O . TRP B 1 112 ? 32.098 25.513 -3.691 1.00 47.48 112 TRP B O 1
ATOM 2167 N N . ALA B 1 113 ? 30.283 25.682 -2.397 1.00 45.94 113 ALA B N 1
ATOM 2168 C CA . ALA B 1 113 ? 29.471 26.205 -3.478 1.00 44.20 113 ALA B CA 1
ATOM 2169 C C . ALA B 1 113 ? 30.069 27.527 -3.956 1.00 43.28 113 ALA B C 1
ATOM 2170 O O . ALA B 1 113 ? 30.328 27.686 -5.143 1.00 42.08 113 ALA B O 1
ATOM 2172 N N . MET B 1 114 ? 30.285 28.466 -3.032 1.00 44.32 114 MET B N 1
ATOM 2173 C CA . MET B 1 114 ? 30.841 29.777 -3.373 1.00 44.96 114 MET B CA 1
ATOM 2174 C C . MET B 1 114 ? 32.245 29.654 -3.903 1.00 44.04 114 MET B C 1
ATOM 2175 O O . MET B 1 114 ? 32.718 30.482 -4.676 1.00 43.36 114 MET B O 1
ATOM 2180 N N . LYS B 1 115 ? 32.907 28.592 -3.488 1.00 45.22 115 LYS B N 1
ATOM 2181 C CA . LYS B 1 115 ? 34.247 28.327 -3.941 1.00 46.31 115 LYS B CA 1
ATOM 2182 C C . LYS B 1 115 ? 34.133 27.959 -5.435 1.00 46.52 115 LYS B C 1
ATOM 2183 O O . LYS B 1 115 ? 34.983 28.327 -6.242 1.00 47.76 115 LYS B O 1
ATOM 2189 N N . ALA B 1 116 ? 33.059 27.271 -5.811 1.00 45.86 116 ALA B N 1
ATOM 2190 C CA . ALA B 1 116 ? 32.852 26.906 -7.211 1.00 46.07 116 ALA B CA 1
ATOM 2191 C C . ALA B 1 116 ? 32.346 28.079 -8.071 1.00 47.76 116 ALA B C 1
ATOM 2192 O O . ALA B 1 116 ? 32.664 28.172 -9.263 1.00 48.22 116 ALA B O 1
ATOM 2194 N N . GLU B 1 117 ? 31.548 28.961 -7.469 1.00 48.90 117 GLU B N 1
ATOM 2195 C CA . GLU B 1 117 ? 30.990 30.134 -8.151 1.00 48.95 117 GLU B CA 1
ATOM 2196 C C . GLU B 1 117 ? 32.095 31.167 -8.418 1.00 48.23 117 GLU B C 1
ATOM 2197 O O . GLU B 1 117 ? 32.133 31.785 -9.478 1.00 46.09 117 GLU B O 1
ATOM 2203 N N . GLU B 1 118 ? 32.991 31.332 -7.446 1.00 49.07 118 GLU B N 1
ATOM 2204 C CA . GLU B 1 118 ? 34.111 32.268 -7.543 1.00 50.53 118 GLU B CA 1
ATOM 2205 C C . GLU B 1 118 ? 35.019 31.916 -8.720 1.00 50.36 118 GLU B C 1
ATOM 2206 O O . GLU B 1 118 ? 35.469 32.800 -9.450 1.00 50.48 118 GLU B O 1
ATOM 2212 N N . ILE B 1 119 ? 35.285 30.621 -8.893 1.00 50.06 119 ILE B N 1
ATOM 2213 C CA . ILE B 1 119 ? 36.123 30.127 -9.988 1.00 49.06 119 ILE B CA 1
ATOM 2214 C C . ILE B 1 119 ? 35.359 30.127 -11.324 1.00 45.34 119 ILE B C 1
ATOM 2215 O O . ILE B 1 119 ? 35.953 30.350 -12.375 1.00 45.03 119 ILE B O 1
ATOM 2220 N N . ALA B 1 120 ? 34.049 29.896 -11.276 1.00 41.98 120 ALA B N 1
ATOM 2221 C CA . ALA B 1 120 ? 33.219 29.878 -12.478 1.00 40.59 120 ALA B CA 1
ATOM 2222 C C . ALA B 1 120 ? 33.185 31.247 -13.138 1.00 40.97 120 ALA B C 1
ATOM 2223 O O . ALA B 1 120 ? 33.077 31.361 -14.368 1.00 41.34 120 ALA B O 1
ATOM 2225 N N . ALA B 1 121 ? 33.264 32.288 -12.313 1.00 40.03 121 ALA B N 1
ATOM 2226 C CA . ALA B 1 121 ? 33.261 33.663 -12.800 1.00 39.18 121 ALA B CA 1
ATOM 2227 C C . ALA B 1 121 ? 34.585 33.905 -13.506 1.00 39.50 121 ALA B C 1
ATOM 2228 O O . ALA B 1 121 ? 34.618 34.480 -14.591 1.00 38.38 121 ALA B O 1
ATOM 2230 N N . GLU B 1 122 ? 35.672 33.462 -12.873 1.00 40.39 122 GLU B N 1
ATOM 2231 C CA . GLU B 1 122 ? 37.003 33.598 -13.446 1.00 42.12 122 GLU B CA 1
ATOM 2232 C C . GLU B 1 122 ? 37.029 32.877 -14.792 1.00 43.66 122 GLU B C 1
ATOM 2233 O O . GLU B 1 122 ? 37.649 33.344 -15.750 1.00 44.36 122 GLU B O 1
ATOM 2239 N N . PHE B 1 123 ? 36.338 31.741 -14.855 1.00 43.29 123 PHE B N 1
ATOM 2240 C CA . PHE B 1 123 ? 36.263 30.946 -16.068 1.00 42.71 123 PHE B CA 1
ATOM 2241 C C . PHE B 1 123 ? 35.620 31.717 -17.229 1.00 42.00 123 PHE B C 1
ATOM 2242 O O . PHE B 1 123 ? 36.131 31.707 -18.340 1.00 42.97 123 PHE B O 1
ATOM 2250 N N . TYR B 1 124 ? 34.516 32.404 -16.977 1.00 42.04 124 TYR B N 1
ATOM 2251 C CA . TYR B 1 124 ? 33.862 33.138 -18.042 1.00 40.32 124 TYR B CA 1
ATOM 2252 C C . TYR B 1 124 ? 34.575 34.430 -18.417 1.00 41.88 124 TYR B C 1
ATOM 2253 O O . TYR B 1 124 ? 34.538 34.849 -19.575 1.00 40.49 124 TYR B O 1
ATOM 2262 N N . LEU B 1 125 ? 35.227 35.064 -17.444 1.00 44.17 125 LEU B N 1
ATOM 2263 C CA . LEU B 1 125 ? 35.954 36.310 -17.704 1.00 45.76 125 LEU B CA 1
ATOM 2264 C C . LEU B 1 125 ? 37.073 36.030 -18.678 1.00 47.65 125 LEU B C 1
ATOM 2265 O O . LEU B 1 125 ? 37.324 36.810 -19.602 1.00 48.68 125 LEU B O 1
ATOM 2270 N N . LYS B 1 126 ? 37.747 34.905 -18.461 1.00 48.96 126 LYS B N 1
ATOM 2271 C CA . LYS B 1 126 ? 38.838 34.494 -19.327 1.00 50.61 126 LYS B CA 1
ATOM 2272 C C . LYS B 1 126 ? 38.256 34.033 -20.662 1.00 49.89 126 LYS B C 1
ATOM 2273 O O . LYS B 1 126 ? 38.821 34.299 -21.721 1.00 49.20 126 LYS B O 1
ATOM 2279 N N . LEU B 1 127 ? 37.115 33.356 -20.613 1.00 49.10 127 LEU B N 1
ATOM 2280 C CA . LEU B 1 127 ? 36.466 32.871 -21.836 1.00 49.34 127 LEU B CA 1
ATOM 2281 C C . LEU B 1 127 ? 36.013 34.047 -22.697 1.00 50.63 127 LEU B C 1
ATOM 2282 O O . LEU B 1 127 ? 35.851 33.919 -23.907 1.00 50.73 127 LEU B O 1
ATOM 2287 N N . GLU B 1 128 ? 35.799 35.188 -22.046 1.00 53.49 128 GLU B N 1
ATOM 2288 C CA . GLU B 1 128 ? 35.369 36.402 -22.721 1.00 55.42 128 GLU B CA 1
ATOM 2289 C C . GLU B 1 128 ? 36.508 36.876 -23.599 1.00 57.26 128 GLU B C 1
ATOM 2290 O O . GLU B 1 128 ? 36.293 37.420 -24.676 1.00 57.08 128 GLU B O 1
ATOM 2296 N N . GLU B 1 129 ? 37.727 36.677 -23.111 1.00 59.15 129 GLU B N 1
ATOM 2297 C CA . GLU B 1 129 ? 38.906 37.092 -23.839 1.00 60.87 129 GLU B CA 1
ATOM 2298 C C . GLU B 1 129 ? 39.173 36.145 -25.012 1.00 62.07 129 GLU B C 1
ATOM 2299 O O . GLU B 1 129 ? 39.394 36.602 -26.139 1.00 63.20 129 GLU B O 1
ATOM 2305 N N . MET B 1 130 ? 39.146 34.832 -24.759 1.00 62.18 130 MET B N 1
ATOM 2306 C CA . MET B 1 130 ? 39.413 33.834 -25.811 1.00 61.78 130 MET B CA 1
ATOM 2307 C C . MET B 1 130 ? 38.262 33.736 -26.832 1.00 63.04 130 MET B C 1
ATOM 2308 O O . MET B 1 130 ? 38.139 32.743 -27.546 1.00 64.83 130 MET B O 1
ATOM 2313 N N . VAL B 1 131 ? 37.435 34.777 -26.908 1.00 63.54 131 VAL B N 1
ATOM 2314 C CA . VAL B 1 131 ? 36.328 34.806 -27.858 1.00 65.36 131 VAL B CA 1
ATOM 2315 C C . VAL B 1 131 ? 36.212 36.191 -28.513 1.00 68.05 131 VAL B C 1
ATOM 2316 O O . VAL B 1 131 ? 36.558 37.213 -27.907 1.00 68.21 131 VAL B O 1
ATOM 2320 N N . LYS B 1 132 ? 35.737 36.220 -29.756 1.00 70.58 132 LYS B N 1
ATOM 2321 C CA . LYS B 1 132 ? 35.587 37.473 -30.496 1.00 72.95 132 LYS B CA 1
ATOM 2322 C C . LYS B 1 132 ? 34.114 37.758 -30.739 1.00 73.18 132 LYS B C 1
ATOM 2323 O O . LYS B 1 132 ? 33.258 37.065 -30.200 1.00 74.05 132 LYS B O 1
ATOM 2329 N N . GLU B 1 133 ? 33.819 38.777 -31.540 1.00 72.61 133 GLU B N 1
ATOM 2330 C CA . GLU B 1 133 ? 32.435 39.143 -31.840 1.00 72.26 133 GLU B CA 1
ATOM 2331 C C . GLU B 1 133 ? 31.745 39.610 -30.558 1.00 70.33 133 GLU B C 1
ATOM 2332 O O . GLU B 1 133 ? 31.397 38.808 -29.698 1.00 69.45 133 GLU B O 1
ATOM 2338 N N . GLU B 1 134 ? 31.552 40.919 -30.444 1.00 69.61 134 GLU B N 1
ATOM 2339 C CA . GLU B 1 134 ? 30.942 41.520 -29.264 1.00 69.82 134 GLU B CA 1
ATOM 2340 C C . GLU B 1 134 ? 29.699 40.862 -28.665 1.00 68.72 134 GLU B C 1
ATOM 2341 O O . GLU B 1 134 ? 29.468 40.979 -27.458 1.00 68.03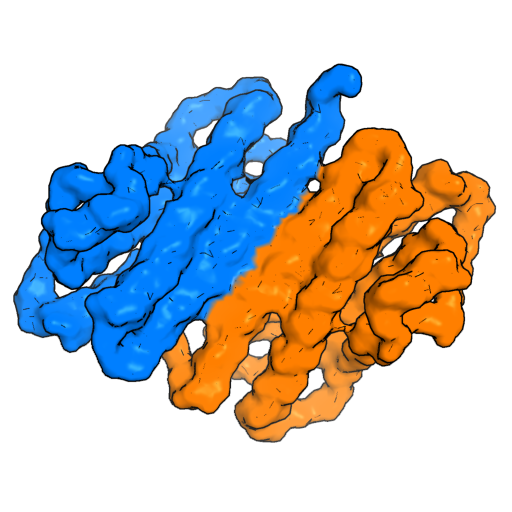 134 GLU B O 1
ATOM 2347 N N . GLU B 1 135 ? 28.898 40.178 -29.478 1.00 67.94 135 GLU B N 1
ATOM 2348 C CA . GLU B 1 135 ? 27.692 39.531 -28.953 1.00 67.78 135 GLU B CA 1
ATOM 2349 C C . GLU B 1 135 ? 28.024 38.371 -28.008 1.00 65.47 135 GLU B C 1
ATOM 2350 O O . GLU B 1 135 ? 27.393 38.213 -26.958 1.00 63.96 135 GLU B O 1
ATOM 2356 N N . LYS B 1 136 ? 29.012 37.567 -28.390 1.00 63.93 136 LYS B N 1
ATOM 2357 C CA . LYS B 1 136 ? 29.451 36.435 -27.584 1.00 63.04 136 LYS B CA 1
ATOM 2358 C C . LYS B 1 136 ? 30.206 36.935 -26.354 1.00 61.91 136 LYS B C 1
ATOM 2359 O O . LYS B 1 136 ? 30.290 36.247 -25.342 1.00 61.29 136 LYS B O 1
ATOM 2365 N N . LYS B 1 137 ? 30.759 38.138 -26.437 1.00 61.48 137 LYS B N 1
ATOM 2366 C CA . LYS B 1 137 ? 31.471 38.689 -25.298 1.00 60.89 137 LYS B CA 1
ATOM 2367 C C . LYS B 1 137 ? 30.480 39.068 -24.208 1.00 59.42 137 LYS B C 1
ATOM 2368 O O . LYS B 1 137 ? 30.733 38.821 -23.029 1.00 59.51 137 LYS B O 1
ATOM 2374 N N . ARG B 1 138 ? 29.354 39.667 -24.598 1.00 58.55 138 ARG B N 1
ATOM 2375 C CA . ARG B 1 138 ? 28.320 40.055 -23.628 1.00 57.18 138 ARG B CA 1
ATOM 2376 C C . ARG B 1 138 ? 27.833 38.812 -22.902 1.00 54.55 138 ARG B C 1
ATOM 2377 O O . ARG B 1 138 ? 27.690 38.809 -21.679 1.00 54.78 138 ARG B O 1
ATOM 2385 N N . LEU B 1 139 ? 27.575 37.766 -23.686 1.00 51.35 139 LEU B N 1
ATOM 2386 C CA . LEU B 1 139 ? 27.102 36.481 -23.186 1.00 47.95 139 LEU B CA 1
ATOM 2387 C C . LEU B 1 139 ? 28.010 35.962 -22.072 1.00 45.11 139 LEU B C 1
ATOM 2388 O O . LEU B 1 139 ? 27.542 35.598 -20.998 1.00 44.09 139 LEU B O 1
ATOM 2393 N N . MET B 1 140 ? 29.310 35.923 -22.335 1.00 42.76 140 MET B N 1
ATOM 2394 C CA . MET B 1 140 ? 30.238 35.445 -21.335 1.00 43.04 140 MET B CA 1
ATOM 2395 C C . MET B 1 140 ? 30.193 36.437 -20.174 1.00 43.67 140 MET B C 1
ATOM 2396 O O . MET B 1 140 ? 30.225 36.051 -19.000 1.00 44.07 140 MET B O 1
ATOM 2401 N N . ARG B 1 141 ? 30.099 37.721 -20.505 1.00 42.48 141 ARG B N 1
ATOM 2402 C CA . ARG B 1 141 ? 30.032 38.741 -19.474 1.00 42.39 141 ARG B CA 1
ATOM 2403 C C . ARG B 1 141 ? 28.800 38.519 -18.595 1.00 41.99 141 ARG B C 1
ATOM 2404 O O . ARG B 1 141 ? 28.861 38.636 -17.361 1.00 41.21 141 ARG B O 1
ATOM 2412 N N . TYR B 1 142 ? 27.685 38.176 -19.228 1.00 41.59 142 TYR B N 1
ATOM 2413 C CA . TYR B 1 142 ? 26.457 37.896 -18.496 1.00 41.04 142 TYR B CA 1
ATOM 2414 C C . TYR B 1 142 ? 26.713 36.757 -17.493 1.00 39.86 142 TYR B C 1
ATOM 2415 O O . TYR B 1 142 ? 26.488 36.927 -16.291 1.00 39.93 142 TYR B O 1
ATOM 2424 N N . LEU B 1 143 ? 27.215 35.623 -17.992 1.00 36.71 143 LEU B N 1
ATOM 2425 C CA . LEU B 1 143 ? 27.503 34.450 -17.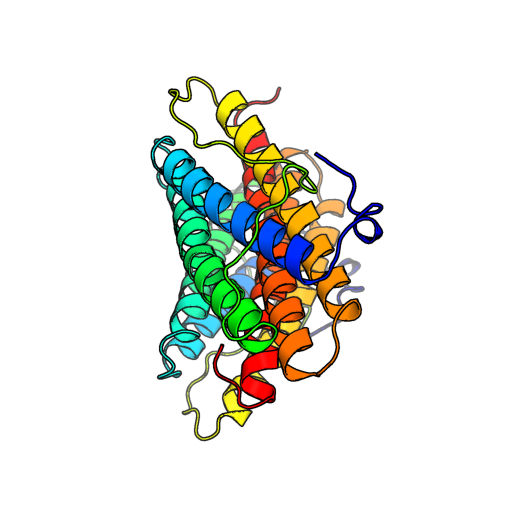161 1.00 34.77 143 LEU B CA 1
ATOM 2426 C C . LEU B 1 143 ? 28.473 34.755 -16.020 1.00 33.95 143 LEU B C 1
ATOM 2427 O O . LEU B 1 143 ? 28.357 34.208 -14.923 1.00 32.67 143 LEU B O 1
ATOM 2432 N N . ALA B 1 144 ? 29.445 35.615 -16.275 1.00 33.67 144 ALA B N 1
ATOM 2433 C CA . ALA B 1 144 ? 30.369 35.948 -15.219 1.00 33.74 144 ALA B CA 1
ATOM 2434 C C . ALA B 1 144 ? 29.606 36.751 -14.159 1.00 35.44 144 ALA B C 1
ATOM 2435 O O . ALA B 1 144 ? 29.771 36.517 -12.963 1.00 34.32 144 ALA B O 1
ATOM 2437 N N . ASP B 1 145 ? 28.754 37.686 -14.579 1.00 37.25 145 ASP B N 1
ATOM 2438 C CA . ASP B 1 145 ? 28.007 38.481 -13.602 1.00 37.64 145 ASP B CA 1
ATOM 2439 C C . ASP B 1 145 ? 27.046 37.640 -12.764 1.00 38.38 145 ASP B C 1
ATOM 2440 O O . ASP B 1 145 ? 26.948 37.817 -11.550 1.00 37.18 145 ASP B O 1
ATOM 2445 N N . MET B 1 146 ? 26.333 36.727 -13.406 1.00 40.09 146 MET B N 1
ATOM 2446 C CA . MET B 1 146 ? 25.420 35.878 -12.673 1.00 41.34 146 MET B CA 1
ATOM 2447 C C . MET B 1 146 ? 26.200 35.037 -11.663 1.00 41.07 146 MET B C 1
ATOM 2448 O O . MET B 1 146 ? 25.797 34.909 -10.508 1.00 41.71 146 MET B O 1
ATOM 2453 N N . GLU B 1 147 ? 27.326 34.478 -12.090 1.00 40.44 147 GLU B N 1
ATOM 2454 C CA . GLU B 1 147 ? 28.170 33.668 -11.207 1.00 41.23 147 GLU B CA 1
ATOM 2455 C C . GLU B 1 147 ? 28.673 34.477 -9.999 1.00 40.15 147 GLU B C 1
ATOM 2456 O O . GLU B 1 147 ? 28.624 34.011 -8.859 1.00 36.68 147 GLU B O 1
ATOM 2462 N N . ARG B 1 148 ? 29.162 35.689 -10.255 1.00 41.09 148 ARG B N 1
ATOM 2463 C CA . ARG B 1 148 ? 29.666 36.529 -9.176 1.00 41.18 148 ARG B CA 1
ATOM 2464 C C . ARG B 1 148 ? 28.507 36.826 -8.264 1.00 40.94 148 ARG B C 1
ATOM 2465 O O . ARG B 1 148 ? 28.651 36.831 -7.044 1.00 42.66 148 ARG B O 1
ATOM 2473 N N . GLY B 1 149 ? 27.354 37.077 -8.873 1.00 40.06 149 GLY B N 1
ATOM 2474 C CA . GLY B 1 149 ? 26.152 37.342 -8.114 1.00 38.51 149 GLY B CA 1
ATOM 2475 C C . GLY B 1 149 ? 25.856 36.199 -7.153 1.00 39.37 149 GLY B C 1
ATOM 2476 O O . GLY B 1 149 ? 25.504 36.442 -5.995 1.00 40.12 149 GLY B O 1
ATOM 2477 N N . HIS B 1 150 ? 25.990 34.953 -7.608 1.00 37.75 150 HIS B N 1
ATOM 2478 C CA . HIS B 1 150 ? 25.723 33.829 -6.715 1.00 38.66 150 HIS B CA 1
ATOM 2479 C C . HIS B 1 150 ? 26.754 33.763 -5.598 1.00 40.89 150 HIS B C 1
ATOM 2480 O O . HIS B 1 150 ? 26.510 33.167 -4.543 1.00 40.53 150 HIS B O 1
ATOM 2487 N N . TYR B 1 151 ? 27.919 34.358 -5.832 1.00 43.10 151 TYR B N 1
ATOM 2488 C CA . TYR B 1 151 ? 28.973 34.340 -4.826 1.00 44.86 151 TYR B CA 1
ATOM 2489 C C . TYR B 1 151 ? 28.526 35.092 -3.578 1.00 44.91 151 TYR B C 1
ATOM 2490 O O . TYR B 1 151 ? 28.547 34.547 -2.473 1.00 44.01 151 TYR B O 1
ATOM 2499 N N . TYR B 1 152 ? 28.117 36.344 -3.778 1.00 45.06 152 TYR B N 1
ATOM 2500 C CA . TYR B 1 152 ? 27.670 37.217 -2.702 1.00 45.09 152 TYR B CA 1
ATOM 2501 C C . TYR B 1 152 ? 26.410 36.695 -2.032 1.00 44.81 152 TYR B C 1
ATOM 2502 O O . TYR B 1 152 ? 26.283 36.725 -0.806 1.00 45.86 152 TYR B O 1
ATOM 2511 N N . THR B 1 153 ? 25.483 36.207 -2.839 1.00 45.04 153 THR B N 1
ATOM 2512 C CA . THR B 1 153 ? 24.247 35.635 -2.324 1.00 46.10 153 THR B CA 1
ATOM 2513 C C . THR B 1 153 ? 24.580 34.511 -1.333 1.00 46.39 153 THR B C 1
ATOM 2514 O O . THR B 1 153 ? 24.034 34.454 -0.229 1.00 46.75 153 THR B O 1
ATOM 2518 N N . LEU B 1 154 ? 25.470 33.612 -1.744 1.00 46.72 154 LEU B N 1
ATOM 2519 C CA . LEU B 1 154 ? 25.870 32.498 -0.896 1.00 47.07 154 LEU B CA 1
ATOM 2520 C C . LEU B 1 154 ? 26.678 33.003 0.293 1.00 47.67 154 LEU B C 1
ATOM 2521 O O . LEU B 1 154 ? 26.471 32.561 1.426 1.00 46.17 154 LEU B O 1
ATOM 2526 N N . ARG B 1 155 ? 27.597 33.931 0.043 1.00 47.58 155 ARG B N 1
ATOM 2527 C CA . ARG B 1 155 ? 28.410 34.448 1.130 1.00 48.48 155 ARG B CA 1
ATOM 2528 C C . ARG B 1 155 ? 27.505 35.031 2.224 1.00 49.82 155 ARG B C 1
ATOM 2529 O O . ARG B 1 155 ? 27.749 34.819 3.418 1.00 49.06 155 ARG B O 1
ATOM 2537 N N . ALA B 1 156 ? 26.454 35.747 1.821 1.00 50.10 156 ALA B N 1
ATOM 2538 C CA . ALA B 1 156 ? 25.523 36.333 2.785 1.00 51.92 156 ALA B CA 1
ATOM 2539 C C . ALA B 1 156 ? 24.972 35.280 3.753 1.00 54.34 156 ALA B C 1
ATOM 2540 O O . ALA B 1 156 ? 25.155 35.383 4.965 1.00 55.64 156 ALA B O 1
ATOM 2542 N N . GLU B 1 157 ? 24.301 34.266 3.218 1.00 57.16 157 GLU B N 1
ATOM 2543 C CA . GLU B 1 157 ? 23.730 33.223 4.058 1.00 60.21 157 GLU B CA 1
ATOM 2544 C C . GLU B 1 157 ? 24.804 32.422 4.788 1.00 62.52 157 GLU B C 1
ATOM 2545 O O . GLU B 1 157 ? 24.552 31.832 5.841 1.00 63.07 157 GLU B O 1
ATOM 2551 N N . TYR B 1 158 ? 26.008 32.410 4.233 1.00 65.35 158 TYR B N 1
ATOM 2552 C CA . TYR B 1 158 ? 27.113 31.678 4.837 1.00 67.03 158 TYR B CA 1
ATOM 2553 C C . TYR B 1 158 ? 27.398 32.122 6.267 1.00 68.08 158 TYR B C 1
ATOM 2554 O O . TYR B 1 158 ? 27.233 31.342 7.207 1.00 68.75 158 TYR B O 1
ATOM 2563 N N . GLU B 1 159 ? 27.825 33.378 6.417 1.00 69.45 159 GLU B N 1
ATOM 2564 C CA . GLU B 1 159 ? 28.178 33.961 7.720 1.00 69.81 159 GLU B CA 1
ATOM 2565 C C . GLU B 1 159 ? 27.120 33.778 8.819 1.00 68.21 159 GLU B C 1
ATOM 2566 O O . GLU B 1 159 ? 27.454 33.553 9.990 1.00 66.47 159 GLU B O 1
ATOM 2572 N N . LEU B 1 160 ? 25.852 33.864 8.430 1.00 66.43 160 LEU B N 1
ATOM 2573 C CA . LEU B 1 160 ? 24.751 33.688 9.362 1.00 64.39 160 LEU B CA 1
ATOM 2574 C C . LEU B 1 160 ? 24.774 32.269 9.935 1.00 62.85 160 LEU B C 1
ATOM 2575 O O . LEU B 1 160 ? 24.878 32.081 11.143 1.00 62.58 160 LEU B O 1
ATOM 2580 N N . LEU B 1 161 ? 24.688 31.270 9.068 1.00 61.24 161 LEU B N 1
ATOM 2581 C CA . LEU B 1 161 ? 24.693 29.890 9.522 1.00 61.02 161 LEU B CA 1
ATOM 2582 C C . LEU B 1 161 ? 25.855 29.584 10.471 1.00 60.30 161 LEU B C 1
ATOM 2583 O O . LEU B 1 161 ? 25.692 28.862 11.461 1.00 60.14 161 LEU B O 1
ATOM 2588 N N . LEU B 1 162 ? 27.020 30.144 10.161 1.00 58.66 162 LEU B N 1
ATOM 2589 C CA . LEU B 1 162 ? 28.237 29.937 10.936 1.00 58.16 162 LEU B CA 1
ATOM 2590 C C . LEU B 1 162 ? 28.144 30.461 12.366 1.00 58.89 162 LEU B C 1
ATOM 2591 O O . LEU B 1 162 ? 28.529 29.785 13.318 1.00 59.63 162 LEU B O 1
ATOM 2596 N N . ASN B 1 163 ? 27.642 31.678 12.511 1.00 60.17 163 ASN B N 1
ATOM 2597 C CA . ASN B 1 163 ? 27.492 32.284 13.820 1.00 59.70 163 ASN B CA 1
ATOM 2598 C C . ASN B 1 163 ? 26.234 31.794 14.546 1.00 60.19 163 ASN B C 1
ATOM 2599 O O . ASN B 1 163 ? 25.898 32.285 15.625 1.00 59.18 163 ASN B O 1
ATOM 2604 N N . TRP B 1 164 ? 25.551 30.812 13.960 1.00 61.20 164 TRP B N 1
ATOM 2605 C CA . TRP B 1 164 ? 24.348 30.252 14.572 1.00 62.15 164 TRP B CA 1
ATOM 2606 C C . TRP B 1 164 ? 23.358 31.372 14.844 1.00 62.36 164 TRP B C 1
ATOM 2607 O O . TRP B 1 164 ? 22.807 31.462 15.941 1.00 62.34 164 TRP B O 1
ATOM 2618 N N . GLU B 1 165 ? 23.153 32.229 13.845 1.00 61.97 165 GLU B N 1
ATOM 2619 C CA . GLU B 1 165 ? 22.236 33.368 13.946 1.00 61.77 165 GLU B CA 1
ATOM 2620 C C . GLU B 1 165 ? 21.231 33.252 12.819 1.00 61.39 165 GLU B C 1
ATOM 2621 O O . GLU B 1 165 ? 21.592 32.849 11.716 1.00 61.45 165 GLU B O 1
ATOM 2627 N N . MET B 1 166 ? 19.975 33.601 13.072 1.00 61.07 166 MET B N 1
ATOM 2628 C CA . MET B 1 166 ? 18.972 33.481 12.016 1.00 61.15 166 MET B CA 1
ATOM 2629 C C . MET B 1 166 ? 18.394 34.859 11.660 1.00 64.49 166 MET B C 1
ATOM 2630 O O . MET B 1 166 ? 17.424 35.314 12.261 1.00 65.44 166 MET B O 1
ATOM 2635 N N . TYR B 1 167 ? 19.030 35.508 10.679 1.00 68.28 167 TYR B N 1
ATOM 2636 C CA . TYR B 1 167 ? 18.675 36.848 10.184 1.00 71.63 167 TYR B CA 1
ATOM 2637 C C . TYR B 1 167 ? 18.831 37.925 11.245 1.00 73.07 167 TYR B C 1
ATOM 2638 O O . TYR B 1 167 ? 19.767 38.754 11.115 1.00 73.89 167 TYR B O 1
#

Sequence (316 aa):
GLPIEKMADFSLEELLGMAIKAEIGAREFYKSLAEKIKIEALKEKINWLAEEEKKHEALLRKLYSQMFPGKEVVFPKEHIGPELQPVARELEKVQDIIDLIRWAMKAEEIAAEFYLKLEEMVKEEEKKRLMRYLADMERGHYYTLRAEYELLLNWEMYGLPIEKMADFSLEELLGMAIKAEIGAREFYKSLAEKIKIEALKEKINWLAEEEKKHEALLRKLYSQMFPGKEVVFPKEHIGPELQPVARELEKVQDIIDLIRWAMKAEEIAAEFYLKLEEMVKEEEKKRLMRYLADMERGHYYTLRAEYELLLNWEMY

Foldseek 3Di:
DAALVPPVVDDLLQLLLLLLQQLVQLLLQLVQLLVADPDVPVVVLSVVLSVLSPCVNVLSCVVSCVVPPPDDRDYDPDHHADRRHHDDDHDDDLVSNLVSLVSSLRSLVRQLVNLCVSLVVDDDVVVSVSSNVRSVSSVVSSVVSVVVSVVSCVVDDD/DAALVCCVVPDLLQLLLQLLVLLVQLLLQLVLLLVADPDPPVSVLSNVLSVVSVVLNVVSVVVSCVVPPPDDRDHDPDHYFDGGHRDDDHDPDLVVNLVSLVRSLSRLVRQLVSLCVSLVVDDDVVVNVSSVVSSVSSVVVNVVSVVVNVCSVVVHDD

Solvent-accessible surface area: 16050 Å² total; per-residue (Å²): 76,36,85,41,150,55,2,80,102,29,46,35,63,57,0,2,0,8,4,0,83,61,5,59,16,9,78,78,1,0,80,19,0,1,94,51,10,158,40,174,49,5,54,92,32,1,50,43,2,1,96,19,2,73,46,0,43,66,30,0,90,128,7,7,65,83,76,35,108,76,150,143,37,72,80,15,189,88,49,18,8,33,88,22,112,65,10,86,142,142,37,143,109,32,79,21,10,12,43,19,0,89,129,0,26,92,14,4,62,28,20,3,84,13,4,70,70,1,16,120,77,19,180,103,104,73,16,53,54,30,2,76,6,1,2,7,2,3,78,3,4,24,20,16,1,72,0,15,45,14,41,9,31,48,154,111,92,254,76,57,83,36,133,66,2,74,102,32,44,54,78,67,2,4,1,6,4,0,90,62,9,58,12,14,84,67,2,0,86,5,0,0,88,50,10,166,37,175,18,3,65,127,7,1,70,46,3,7,51,2,1,82,100,0,41,47,44,1,91,131,6,13,59,83,89,43,105,80,139,139,37,119,68,20,188,94,58,19,9,41,77,24,108,59,16,88,140,136,38,142,131,54,81,21,8,10,67,21,0,98,127,0,8,80,13,6,81,30,26,5,77,16,6,88,39,0,36,129,116,15,177,103,105,87,19,44,36,29,1,57,6,0,5,8,3,4,79,2,6,25,5,12,3,49,2,11,36,45,13,14,85,51,168,48,125,77